Protein AF-A0A1F2PHF0-F1 (afdb_monomer)

Solvent-accessible surface area (backbone atoms only — not comparable to full-atom values): 10421 Å² total; per-residue (Å²): 90,78,47,66,44,88,86,80,70,35,38,43,60,42,79,86,66,88,82,35,80,44,72,45,76,42,91,94,75,43,82,40,71,47,46,38,72,36,73,48,72,50,73,48,97,84,34,35,38,40,37,43,35,30,36,61,90,51,87,33,32,38,32,38,42,31,57,62,71,60,88,40,71,42,69,59,58,62,62,70,59,29,39,48,20,57,56,50,64,58,66,74,97,61,45,66,82,84,71,76,33,21,32,39,39,58,50,65,79,37,60,48,40,28,34,49,36,63,61,93,41,51,48,75,78,40,39,30,50,83,93,46,42,72,88,64,74,76,91,72,46,70,44,52,93,61,69,78,59,64,51,70,59,99,64,72,49,62,64,87,37,74,37,70,65,48,36,54,52,51,52,51,54,64,77,74,108

Radius of gyration: 17.46 Å; Cα contacts (8 Å, |Δi|>4): 322; chains: 1; bounding box: 47×42×41 Å

Foldseek 3Di:
DWDADPPQRAIADEDPADFAPAWDQDVPPGTDGGQWPDFDFDADPQQWTFTFTHGPPDRFTWTKIARQPDADWDFDDQRHVPDQAHFYADDDPRHPVPPWTFGWGWDCVLRGTWGWGDQVRMDTPWGDGRVDGPVDGDPTDTHSPRGPDIDGDPDGGDDPGNGPVSSVVVVVVVVVD

Sequence (177 aa):
MIARNKTTNLISWVICDYESNTFHYDPGQGFLPSTLQKSVFTTTYNGKLICDIEGQDSPTRMDLIIDINQYNCVFLNQRLWIEGNLSIDYAGELDNNGNDPFGLIFDPMEMKCAQHIEVDQIEIRQLDFGFINSQMKPFEACCFPFAQHYMTTIFPQGHLMKDENDLYAKISEIVNQ

Structure (mmCIF, N/CA/C/O backbone):
data_AF-A0A1F2PHF0-F1
#
_entry.id   AF-A0A1F2PHF0-F1
#
loop_
_atom_site.group_PDB
_atom_site.id
_atom_site.type_symbol
_atom_site.label_atom_id
_atom_site.label_alt_id
_atom_site.label_comp_id
_atom_site.label_asym_id
_atom_site.label_entity_id
_atom_site.label_seq_id
_atom_site.pdbx_PDB_ins_code
_atom_site.Cartn_x
_atom_site.Cartn_y
_atom_site.Cartn_z
_atom_site.occupancy
_atom_site.B_iso_or_equiv
_atom_site.auth_seq_id
_atom_site.auth_comp_id
_atom_site.auth_asym_id
_atom_site.auth_atom_id
_atom_site.pdbx_PDB_model_num
ATOM 1 N N . MET A 1 1 ? -4.873 6.526 -7.873 1.00 59.88 1 MET A N 1
ATOM 2 C CA . MET A 1 1 ? -5.518 6.336 -9.202 1.00 59.88 1 MET A CA 1
ATOM 3 C C . MET A 1 1 ? -4.528 5.694 -10.174 1.00 59.88 1 MET A C 1
ATOM 5 O O . MET A 1 1 ? -3.363 5.599 -9.821 1.00 59.88 1 MET A O 1
ATOM 9 N N . ILE A 1 2 ? -4.957 5.252 -11.364 1.00 65.56 2 ILE A N 1
ATOM 10 C CA . ILE A 1 2 ? -4.044 4.839 -12.448 1.00 65.56 2 ILE A CA 1
ATOM 11 C C . ILE A 1 2 ? -4.194 5.779 -13.647 1.00 65.56 2 ILE A C 1
ATOM 13 O O . ILE A 1 2 ? -5.313 6.142 -14.012 1.00 65.56 2 ILE A O 1
ATOM 17 N N . ALA A 1 3 ? -3.081 6.177 -14.254 1.00 65.56 3 ALA A N 1
ATOM 18 C CA . ALA A 1 3 ? -3.036 7.019 -15.445 1.00 65.56 3 ALA A CA 1
ATOM 19 C C . ALA A 1 3 ? -2.201 6.350 -16.538 1.00 65.56 3 ALA A C 1
ATOM 21 O O . ALA A 1 3 ? -1.460 5.407 -16.278 1.00 65.56 3 ALA A O 1
ATOM 22 N N . ARG A 1 4 ? -2.347 6.818 -17.781 1.00 70.81 4 ARG A N 1
ATOM 23 C CA . ARG A 1 4 ? -1.562 6.332 -18.918 1.00 70.81 4 ARG A CA 1
ATOM 24 C C . ARG A 1 4 ? -0.728 7.464 -19.493 1.00 70.81 4 ARG A C 1
ATOM 26 O O . ARG A 1 4 ? -1.291 8.468 -19.933 1.00 70.81 4 ARG A O 1
ATOM 33 N N . ASN A 1 5 ? 0.587 7.278 -19.546 1.00 70.25 5 ASN A N 1
ATOM 34 C CA . ASN A 1 5 ? 1.485 8.223 -20.195 1.00 70.25 5 ASN A CA 1
ATOM 35 C C . ASN A 1 5 ? 1.184 8.265 -21.705 1.00 70.25 5 ASN A C 1
ATOM 37 O O . ASN A 1 5 ? 1.186 7.235 -22.383 1.00 70.25 5 ASN A O 1
ATOM 41 N N . LYS A 1 6 ? 0.910 9.457 -22.247 1.00 72.94 6 LYS A N 1
ATOM 42 C CA . LYS A 1 6 ? 0.511 9.632 -23.657 1.00 72.94 6 LYS A CA 1
ATOM 43 C C . LYS A 1 6 ? 1.644 9.355 -24.649 1.00 72.94 6 LYS A C 1
ATOM 45 O O . LYS A 1 6 ? 1.362 9.000 -25.789 1.00 72.94 6 LYS A O 1
ATOM 50 N N . THR A 1 7 ? 2.895 9.516 -24.227 1.00 69.12 7 THR A N 1
ATOM 51 C CA . THR A 1 7 ? 4.084 9.360 -25.074 1.00 69.12 7 THR A CA 1
ATOM 52 C C . THR A 1 7 ? 4.593 7.923 -25.056 1.00 69.12 7 THR A C 1
ATOM 54 O O . THR A 1 7 ? 4.898 7.365 -26.107 1.00 69.12 7 THR A O 1
ATOM 57 N N . THR A 1 8 ? 4.674 7.305 -23.875 1.00 66.69 8 THR A N 1
ATOM 58 C CA . THR A 1 8 ? 5.232 5.950 -23.707 1.00 66.69 8 THR A CA 1
ATOM 59 C C . THR A 1 8 ? 4.168 4.851 -23.699 1.00 66.69 8 THR A C 1
ATOM 61 O O . THR A 1 8 ? 4.508 3.679 -23.842 1.00 66.69 8 THR A O 1
ATOM 64 N N . ASN A 1 9 ? 2.882 5.208 -23.578 1.00 70.19 9 ASN A N 1
ATOM 65 C CA . ASN A 1 9 ? 1.746 4.286 -23.453 1.00 70.19 9 ASN A CA 1
ATOM 66 C C . ASN A 1 9 ? 1.790 3.390 -22.193 1.00 70.19 9 ASN A C 1
ATOM 68 O O . ASN A 1 9 ? 1.052 2.403 -22.106 1.00 70.19 9 ASN A O 1
ATOM 72 N N . LEU A 1 10 ? 2.630 3.734 -21.218 1.00 66.06 10 LEU A N 1
ATOM 73 C CA . LEU A 1 10 ? 2.772 3.013 -19.953 1.00 66.06 10 LEU A CA 1
ATOM 74 C C . LEU A 1 10 ? 1.658 3.388 -18.971 1.00 66.06 10 LEU A C 1
ATOM 76 O O . LEU A 1 10 ? 1.016 4.428 -19.136 1.00 66.06 10 LEU A O 1
ATOM 80 N N . ILE A 1 11 ? 1.386 2.510 -18.001 1.00 65.50 11 ILE A N 1
ATOM 81 C CA . ILE A 1 11 ? 0.388 2.724 -16.945 1.00 65.50 11 ILE A CA 1
ATOM 82 C C . ILE A 1 11 ? 1.129 3.053 -15.648 1.00 65.50 11 ILE A C 1
ATOM 84 O O . ILE A 1 11 ? 1.982 2.279 -15.232 1.00 65.50 11 ILE A O 1
ATOM 88 N N . SER A 1 12 ? 0.749 4.147 -14.995 1.00 64.06 12 SER A N 1
ATOM 89 C CA . SER A 1 12 ? 1.392 4.649 -13.776 1.00 64.06 12 SER A CA 1
ATOM 90 C C . SER A 1 12 ? 0.377 4.800 -12.649 1.00 64.06 12 SER A C 1
ATOM 92 O O . SER A 1 12 ? -0.797 5.106 -12.890 1.00 64.06 12 SER A O 1
ATOM 94 N N . TRP A 1 13 ? 0.834 4.635 -11.410 1.00 66.94 13 TRP A N 1
ATOM 95 C CA . TRP A 1 13 ? 0.067 5.014 -10.227 1.00 66.94 13 TRP A CA 1
ATOM 96 C C . TRP A 1 13 ? 0.112 6.527 -10.032 1.00 66.94 13 TRP A C 1
ATOM 98 O O . TRP A 1 13 ? 1.155 7.150 -10.178 1.00 66.94 13 TRP A O 1
ATOM 108 N N . VAL A 1 14 ? -1.028 7.103 -9.672 1.00 65.56 14 VAL A N 1
ATOM 109 C CA . VAL A 1 14 ? -1.164 8.502 -9.266 1.00 65.56 14 VAL A CA 1
ATOM 110 C C . VAL A 1 14 ? -1.481 8.513 -7.780 1.00 65.56 14 VAL A C 1
ATOM 112 O O . VAL A 1 14 ? -2.526 7.983 -7.371 1.00 65.56 14 VAL A O 1
ATOM 115 N N . ILE A 1 15 ? -0.583 9.102 -6.995 1.00 71.19 15 ILE A N 1
ATOM 116 C CA . ILE A 1 15 ? -0.804 9.385 -5.578 1.00 71.19 15 ILE A CA 1
ATOM 117 C C . ILE A 1 15 ? -1.711 10.608 -5.511 1.00 71.19 15 ILE A C 1
ATOM 119 O O . ILE A 1 15 ? -1.376 11.665 -6.031 1.00 71.19 15 ILE A O 1
ATOM 123 N N . CYS A 1 16 ? -2.898 10.435 -4.941 1.00 70.38 16 CYS A N 1
ATOM 124 C CA . CYS A 1 16 ? -3.872 11.520 -4.821 1.00 70.38 16 CYS A CA 1
ATOM 125 C C . CYS A 1 16 ? -3.816 12.198 -3.452 1.00 70.38 16 CYS A C 1
ATOM 127 O O . CYS A 1 16 ? -4.319 13.304 -3.313 1.00 70.38 16 CYS A O 1
ATOM 129 N N . ASP A 1 17 ? -3.266 11.500 -2.462 1.00 76.38 17 ASP A N 1
ATOM 130 C CA . ASP A 1 17 ? -3.133 11.958 -1.089 1.00 76.38 17 ASP A CA 1
ATOM 131 C C . ASP A 1 17 ? -2.052 11.119 -0.394 1.00 76.38 17 ASP A C 1
ATOM 133 O O . ASP A 1 17 ? -1.813 9.972 -0.799 1.00 76.38 17 ASP A O 1
ATOM 137 N N . TYR A 1 18 ? -1.402 11.675 0.623 1.00 82.44 18 TYR A N 1
ATOM 138 C CA . TYR A 1 18 ? -0.406 10.971 1.423 1.00 82.44 18 TYR A CA 1
ATOM 139 C C . TYR A 1 18 ? -0.400 11.478 2.866 1.00 82.44 18 TYR A C 1
ATOM 141 O O . TYR A 1 18 ? -0.681 12.636 3.145 1.00 82.44 18 TYR A O 1
ATOM 149 N N . GLU A 1 19 ? -0.019 10.597 3.784 1.00 85.69 19 GLU A N 1
ATOM 150 C CA . GLU A 1 19 ? 0.244 10.939 5.178 1.00 85.69 19 GLU A CA 1
ATOM 151 C C . GLU A 1 19 ? 1.628 10.406 5.555 1.00 85.69 19 GLU A C 1
ATOM 153 O O . GLU A 1 19 ? 2.048 9.351 5.072 1.00 85.69 19 GLU A O 1
ATOM 158 N N . SER A 1 20 ? 2.334 11.110 6.435 1.00 86.12 20 SER A N 1
ATOM 159 C CA . SER A 1 20 ? 3.662 10.736 6.909 1.00 86.12 20 SER A CA 1
ATOM 160 C C . SER A 1 20 ? 3.696 10.660 8.431 1.00 86.12 20 SER A C 1
ATOM 162 O O . SER A 1 20 ? 3.259 11.577 9.121 1.00 86.12 20 SER A O 1
ATOM 164 N N . ASN A 1 21 ? 4.282 9.586 8.966 1.00 86.50 21 ASN A N 1
ATOM 165 C CA . ASN A 1 21 ? 4.576 9.437 10.397 1.00 86.50 21 ASN A CA 1
ATOM 166 C C . ASN A 1 21 ? 5.960 9.981 10.796 1.00 86.50 21 ASN A C 1
ATOM 168 O O . ASN A 1 21 ? 6.369 9.864 11.952 1.00 86.50 21 ASN A O 1
ATOM 172 N N . THR A 1 22 ? 6.706 10.515 9.832 1.00 82.88 22 THR A N 1
ATOM 173 C CA . THR A 1 22 ? 8.066 11.023 9.997 1.00 82.88 22 THR A CA 1
ATOM 174 C C . THR A 1 22 ? 8.202 12.389 9.332 1.00 82.88 22 THR A C 1
ATOM 176 O O . THR A 1 22 ? 7.309 12.856 8.616 1.00 82.88 22 THR A O 1
ATOM 179 N N . PHE A 1 23 ? 9.341 13.038 9.554 1.00 81.25 23 PHE A N 1
ATOM 180 C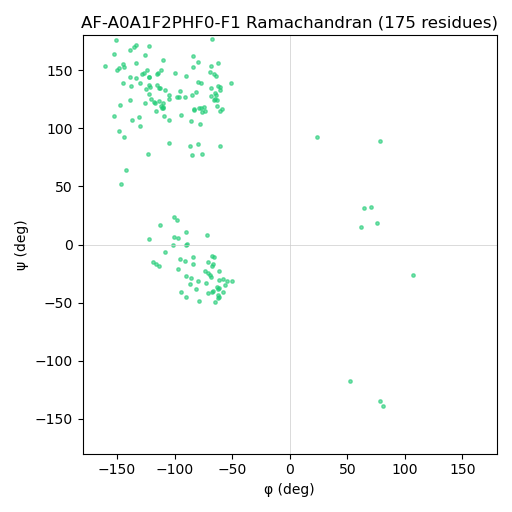 CA . PHE A 1 23 ? 9.701 14.193 8.752 1.00 81.25 23 PHE A CA 1
ATOM 181 C C . PHE A 1 23 ? 9.814 13.802 7.283 1.00 81.25 23 PHE A C 1
ATOM 183 O O . PHE A 1 23 ? 10.419 12.784 6.945 1.00 81.25 23 PHE A O 1
ATOM 190 N N . HIS A 1 24 ? 9.250 14.631 6.422 1.00 74.25 24 HIS A N 1
ATOM 191 C CA . HIS A 1 24 ? 9.208 14.391 4.990 1.00 74.25 24 HIS A CA 1
ATOM 192 C C . HIS A 1 24 ? 9.493 15.685 4.235 1.00 74.25 24 HIS A C 1
ATOM 194 O O . HIS A 1 24 ? 9.550 16.772 4.814 1.00 74.25 24 HIS A O 1
ATOM 200 N N . TYR A 1 25 ? 9.739 15.549 2.939 1.00 70.25 25 TYR A N 1
ATOM 201 C CA . TYR A 1 25 ? 9.957 16.679 2.055 1.00 70.25 25 TYR A CA 1
ATOM 202 C C . TYR A 1 25 ? 8.763 16.816 1.118 1.00 70.25 25 TYR A C 1
ATOM 204 O O . TYR A 1 25 ? 8.471 15.886 0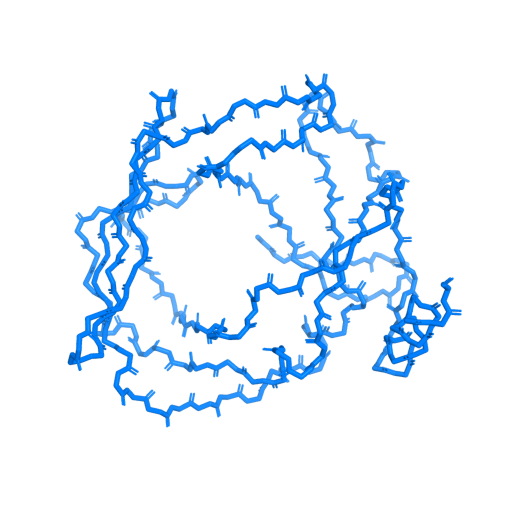.368 1.00 70.25 25 TYR A O 1
ATOM 212 N N . ASP A 1 26 ? 8.116 17.976 1.158 1.00 68.25 26 ASP A N 1
ATOM 213 C CA . ASP A 1 26 ? 7.019 18.342 0.269 1.00 68.25 26 ASP A CA 1
ATOM 214 C C . ASP A 1 26 ? 7.498 19.435 -0.704 1.00 68.25 26 ASP A C 1
ATOM 216 O O . ASP A 1 26 ? 7.937 20.514 -0.280 1.00 68.25 26 ASP A O 1
ATOM 220 N N . PRO A 1 27 ? 7.497 19.176 -2.018 1.00 59.53 27 PRO A N 1
ATOM 221 C CA . PRO A 1 27 ? 7.850 20.165 -3.026 1.00 59.53 27 PRO A CA 1
ATOM 222 C C . PRO A 1 27 ? 6.950 21.396 -2.963 1.00 59.53 27 PRO A C 1
ATOM 224 O O . PRO A 1 27 ? 5.756 21.334 -3.206 1.00 59.53 27 PRO A O 1
ATOM 227 N N . GLY A 1 28 ? 7.555 22.544 -2.665 1.00 63.28 28 GLY A N 1
ATOM 228 C CA . GLY A 1 28 ? 6.851 23.816 -2.474 1.00 63.28 28 GLY A CA 1
ATOM 229 C C . GLY A 1 28 ? 6.795 24.261 -1.014 1.00 63.28 28 GLY A C 1
ATOM 230 O O . GLY A 1 28 ? 6.804 25.464 -0.758 1.00 63.28 28 GLY A O 1
ATOM 231 N N . GLN A 1 29 ? 6.851 23.325 -0.064 1.00 67.44 29 GLN A N 1
ATOM 232 C CA . GLN A 1 29 ? 6.846 23.626 1.374 1.00 67.44 29 GLN A CA 1
ATOM 233 C C . GLN A 1 29 ? 8.163 23.274 2.080 1.00 67.44 29 GLN A C 1
ATOM 235 O O . GLN A 1 29 ? 8.473 23.817 3.141 1.00 67.44 29 GLN A O 1
ATOM 240 N N . GLY A 1 30 ? 8.993 22.429 1.468 1.00 72.06 30 GLY A N 1
ATOM 241 C CA . GLY A 1 30 ? 10.281 22.020 2.005 1.00 72.06 30 GLY A CA 1
ATOM 242 C C . GLY A 1 30 ? 10.151 20.908 3.044 1.00 72.06 30 GLY A C 1
ATOM 243 O O . GLY A 1 30 ? 9.418 19.945 2.850 1.00 72.06 30 GLY A O 1
ATOM 244 N N . PHE A 1 31 ? 10.926 21.001 4.124 1.00 77.31 31 PHE A N 1
ATOM 245 C CA . PHE A 1 31 ? 10.976 19.971 5.162 1.00 77.31 31 PHE A CA 1
ATOM 246 C C . PHE A 1 31 ? 9.833 20.155 6.164 1.00 77.31 31 PHE A C 1
ATOM 248 O O . PHE A 1 31 ? 9.784 21.164 6.870 1.00 77.31 31 PHE A O 1
ATOM 255 N N . LEU A 1 32 ? 8.944 19.169 6.237 1.00 82.75 32 LEU A N 1
ATOM 256 C CA . LEU A 1 32 ? 7.736 19.192 7.053 1.00 82.75 32 LEU A CA 1
ATOM 257 C C . LEU A 1 32 ? 7.787 18.130 8.163 1.00 82.75 32 LEU A C 1
ATOM 259 O O . LEU A 1 32 ? 8.392 17.068 7.975 1.00 82.75 32 LEU A O 1
ATOM 263 N N . PRO A 1 33 ? 7.177 18.397 9.336 1.00 87.88 33 PRO A N 1
ATOM 264 C CA . PRO A 1 33 ? 7.015 17.401 10.394 1.00 87.88 33 PRO A CA 1
ATOM 265 C C . PRO A 1 33 ? 6.045 16.280 9.980 1.00 87.88 33 PRO A C 1
ATOM 267 O O . PRO A 1 33 ? 5.464 16.312 8.901 1.00 87.88 33 PRO A O 1
ATOM 270 N N . SER A 1 34 ? 5.875 15.277 10.845 1.00 89.38 34 SER A N 1
ATOM 271 C CA . SER A 1 34 ? 4.824 14.258 10.699 1.00 89.38 34 SER A CA 1
ATOM 272 C C . SER A 1 34 ? 3.456 14.914 10.497 1.00 89.38 34 SER A C 1
ATOM 274 O O . SER A 1 34 ? 3.140 15.882 11.185 1.00 89.38 34 SER A O 1
ATOM 276 N N . THR A 1 35 ? 2.646 14.361 9.599 1.00 90.75 35 THR A N 1
ATOM 277 C CA . THR A 1 35 ? 1.238 14.750 9.420 1.00 90.75 35 THR A CA 1
ATOM 278 C C . THR A 1 35 ? 0.305 13.912 10.296 1.00 90.75 35 THR A C 1
ATOM 280 O O . THR A 1 35 ? -0.850 14.274 10.510 1.00 90.75 35 THR A O 1
ATOM 283 N N . LEU A 1 36 ? 0.810 12.803 10.847 1.00 93.56 36 LEU A N 1
ATOM 284 C CA . LEU A 1 36 ? 0.053 11.879 11.682 1.00 93.56 36 LEU A CA 1
ATOM 285 C C . LEU A 1 36 ? 0.234 12.168 13.174 1.00 93.56 36 LEU A C 1
ATOM 287 O O . LEU A 1 36 ? 1.361 12.248 13.670 1.00 93.56 36 LEU A O 1
ATOM 291 N N . GLN A 1 37 ? -0.883 12.212 13.903 1.00 94.69 37 GLN A N 1
ATOM 292 C CA . GLN A 1 37 ? -0.923 12.157 15.366 1.00 94.69 37 GLN A CA 1
ATOM 293 C C . GLN A 1 37 ? -0.766 10.716 15.874 1.00 94.69 37 GLN A C 1
ATOM 295 O O . GLN A 1 37 ? -0.211 10.482 16.952 1.00 94.69 37 GLN A O 1
ATOM 300 N N . LYS A 1 38 ? -1.255 9.738 15.103 1.00 94.62 38 LYS A N 1
ATOM 301 C CA . LYS A 1 38 ? -1.179 8.309 15.419 1.00 94.62 38 LYS A CA 1
ATOM 302 C C . LYS A 1 38 ? -0.831 7.509 14.170 1.00 94.62 38 LYS A C 1
ATOM 304 O O . LYS A 1 38 ? -1.379 7.766 13.105 1.00 94.62 38 LYS A O 1
ATOM 309 N N . SER A 1 39 ? 0.077 6.545 14.302 1.00 94.06 39 SER A N 1
ATOM 310 C CA . SER A 1 39 ? 0.656 5.820 13.163 1.00 94.06 39 SER A CA 1
ATOM 311 C C . SER A 1 39 ? 0.978 4.358 13.488 1.00 94.06 39 SER A C 1
ATOM 313 O O . SER A 1 39 ? 2.098 3.882 13.297 1.00 94.06 39 SER A O 1
ATOM 315 N N . VAL A 1 40 ? 0.003 3.618 14.019 1.00 94.12 40 VAL A N 1
ATOM 316 C CA . VAL A 1 40 ? 0.193 2.189 14.291 1.00 94.12 40 VAL A CA 1
ATOM 317 C C . VAL A 1 40 ? -0.059 1.402 13.012 1.00 94.12 40 VAL A C 1
ATOM 319 O O . VAL A 1 40 ? -1.175 1.356 12.509 1.00 94.12 40 VAL A O 1
ATOM 322 N N . PHE A 1 41 ? 0.980 0.741 12.514 1.00 90.00 41 PHE A N 1
ATOM 323 C CA . PHE A 1 41 ? 0.882 -0.243 11.443 1.00 90.00 41 PHE A CA 1
ATOM 324 C C . PHE A 1 41 ? 1.759 -1.433 11.819 1.00 90.00 41 PHE A C 1
ATOM 326 O O . PHE A 1 41 ? 2.983 -1.320 11.872 1.00 90.00 41 PHE A O 1
ATOM 333 N N . THR A 1 42 ? 1.145 -2.548 12.201 1.00 90.62 42 THR A N 1
A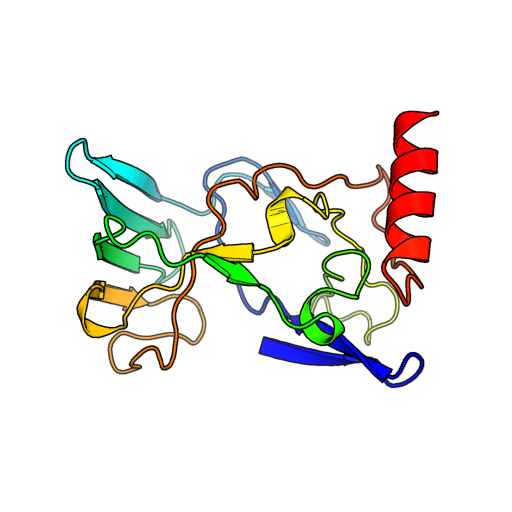TOM 334 C CA . THR A 1 42 ? 1.882 -3.671 12.791 1.00 90.62 42 THR A CA 1
ATOM 335 C C . THR A 1 42 ? 1.202 -5.004 12.539 1.00 90.62 42 THR A C 1
ATOM 337 O O . THR A 1 42 ? 0.025 -5.068 12.197 1.00 90.62 42 THR A O 1
ATOM 340 N N . THR A 1 43 ? 1.942 -6.086 12.742 1.00 90.94 43 THR A N 1
ATOM 341 C CA . THR A 1 43 ? 1.445 -7.455 12.636 1.00 90.94 43 THR A CA 1
ATOM 342 C C . THR A 1 43 ? 1.457 -8.132 13.997 1.00 90.94 43 THR A C 1
ATOM 344 O O . THR A 1 43 ? 2.438 -8.082 14.736 1.00 90.94 43 THR A O 1
ATOM 347 N N . THR A 1 44 ? 0.371 -8.814 14.316 1.00 91.75 44 THR A N 1
ATOM 348 C CA . THR A 1 44 ? 0.239 -9.655 15.508 1.00 91.75 44 THR A CA 1
ATOM 349 C C . THR A 1 44 ? 0.807 -11.055 15.270 1.00 91.75 44 THR A C 1
ATOM 351 O O . THR A 1 44 ? 0.965 -11.500 14.133 1.00 91.75 44 THR A O 1
ATOM 354 N N . TYR A 1 45 ? 1.074 -11.790 16.355 1.00 90.94 45 TYR A N 1
ATOM 355 C CA . TYR A 1 45 ? 1.658 -13.138 16.289 1.00 90.94 45 TYR A CA 1
ATOM 356 C C . TYR A 1 45 ? 0.788 -14.164 15.541 1.00 90.94 45 TYR A C 1
ATOM 358 O O . TYR A 1 45 ? 1.302 -15.181 15.087 1.00 90.94 45 TYR A O 1
ATOM 366 N 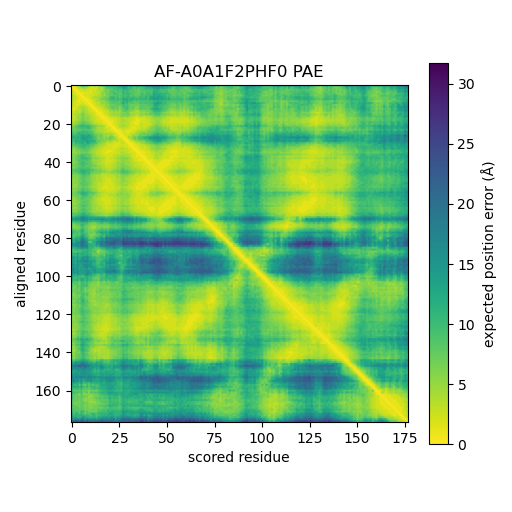N . ASN A 1 46 ? -0.523 -13.926 15.441 1.00 91.69 46 ASN A N 1
ATOM 367 C CA . ASN A 1 46 ? -1.476 -14.795 14.754 1.00 91.69 46 ASN A CA 1
ATOM 368 C C . ASN A 1 46 ? -1.831 -14.280 13.350 1.00 91.69 46 ASN A C 1
ATOM 370 O O . ASN A 1 46 ? -2.910 -14.590 12.851 1.00 91.69 46 ASN A O 1
ATOM 374 N N . GLY A 1 47 ? -0.963 -13.471 12.735 1.00 88.44 47 GLY A N 1
ATOM 375 C CA . GLY A 1 47 ? -1.118 -13.054 11.343 1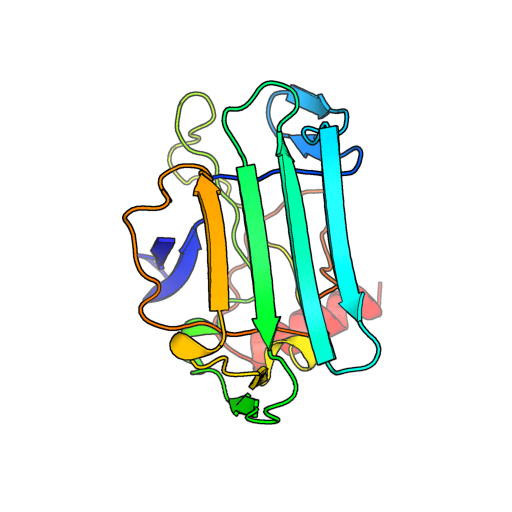.00 88.44 47 GLY A CA 1
ATOM 376 C C . GLY A 1 47 ? -2.269 -12.079 11.108 1.00 88.44 47 GLY A C 1
ATOM 377 O O . GLY A 1 47 ? -2.880 -12.105 10.043 1.00 88.44 47 GLY A O 1
ATOM 378 N N . LYS A 1 48 ? -2.588 -11.219 12.085 1.00 92.25 48 LYS A N 1
ATOM 379 C CA . LYS A 1 48 ? -3.431 -10.038 11.846 1.00 92.25 48 LYS A CA 1
ATOM 380 C C . LYS A 1 48 ? -2.569 -8.805 11.649 1.00 92.25 48 LYS A C 1
ATOM 382 O O . LYS A 1 48 ? -1.761 -8.499 12.526 1.00 92.25 48 LYS A O 1
ATOM 387 N N . LEU A 1 49 ? -2.779 -8.093 10.552 1.00 91.38 49 LEU A N 1
ATOM 388 C CA . LEU A 1 49 ? -2.271 -6.744 10.352 1.00 91.38 49 LEU A CA 1
ATOM 389 C C . LEU A 1 49 ? -3.251 -5.756 10.988 1.00 91.38 49 LEU A C 1
ATOM 391 O O . LEU A 1 49 ? -4.454 -5.834 10.754 1.00 91.38 49 LEU A O 1
ATOM 395 N N . ILE A 1 50 ? -2.728 -4.863 11.819 1.00 94.00 50 ILE A N 1
ATOM 396 C CA . ILE A 1 50 ? -3.469 -3.804 12.498 1.00 94.00 50 ILE A CA 1
ATOM 397 C C . ILE A 1 50 ? -2.982 -2.478 11.930 1.00 94.00 50 ILE A C 1
ATOM 399 O O . ILE A 1 50 ? -1.787 -2.182 11.999 1.00 94.00 50 ILE A O 1
ATOM 403 N N . CYS A 1 51 ? -3.915 -1.694 11.402 1.00 93.25 51 CYS A N 1
ATOM 404 C CA . CYS A 1 51 ? -3.707 -0.319 10.975 1.00 93.25 51 CYS A CA 1
ATOM 405 C C . CYS A 1 51 ? -4.586 0.581 11.841 1.00 93.25 51 CYS A C 1
ATOM 407 O O . CYS A 1 51 ? -5.794 0.382 11.892 1.00 93.25 51 CYS A O 1
ATOM 409 N N . ASP A 1 52 ? -3.981 1.534 12.537 1.00 95.62 52 ASP A N 1
ATOM 410 C CA . ASP A 1 52 ? -4.665 2.513 13.377 1.00 95.62 52 ASP A CA 1
ATOM 411 C C . ASP A 1 52 ? -3.910 3.843 13.263 1.00 95.62 52 ASP A C 1
ATOM 413 O O . ASP A 1 52 ? -2.892 4.089 13.924 1.00 95.62 52 ASP A O 1
ATOM 417 N N . ILE A 1 53 ? -4.383 4.650 12.315 1.00 95.50 53 ILE A N 1
ATOM 418 C CA . ILE A 1 53 ? -3.757 5.878 11.832 1.00 95.50 53 ILE A CA 1
ATOM 419 C C . ILE A 1 53 ? -4.730 7.045 12.011 1.00 95.50 53 ILE A C 1
ATOM 421 O O . ILE A 1 53 ? -5.920 6.923 11.719 1.00 95.50 53 ILE A O 1
ATOM 425 N N . GLU A 1 54 ? -4.217 8.180 12.480 1.00 96.38 54 GLU A N 1
ATOM 426 C CA . GLU A 1 54 ? -4.971 9.415 12.713 1.00 96.38 54 GLU A CA 1
ATOM 427 C C . GLU A 1 54 ? -4.151 10.616 12.254 1.00 96.38 54 GLU A C 1
ATOM 429 O O . GLU A 1 54 ? -3.011 10.790 12.703 1.00 96.38 54 GLU A O 1
ATOM 434 N N . GLY A 1 55 ? -4.734 11.423 11.369 1.00 94.56 55 GLY A N 1
ATOM 435 C CA . GLY A 1 55 ? -4.177 12.701 10.947 1.00 94.56 55 GLY A CA 1
ATOM 436 C C . GLY A 1 55 ? -4.152 13.704 12.097 1.00 94.56 55 GLY A C 1
ATOM 437 O O . GLY A 1 55 ? -5.009 13.679 12.976 1.00 94.56 55 GLY A O 1
ATOM 438 N N . GLN A 1 56 ? -3.146 14.572 12.112 1.00 93.12 56 GLN A N 1
ATOM 439 C CA . GLN A 1 56 ? -3.024 15.624 13.119 1.00 93.12 56 GLN A CA 1
ATOM 440 C C . GLN A 1 56 ? -3.948 16.808 12.807 1.00 93.12 56 GLN A C 1
ATOM 442 O O . GLN A 1 56 ? -4.688 17.260 13.677 1.00 93.12 56 GLN A O 1
ATOM 447 N N . ASP A 1 57 ? -3.911 17.281 11.560 1.00 90.38 57 ASP A N 1
ATOM 448 C CA . ASP A 1 57 ? -4.672 18.445 11.086 1.00 90.38 57 ASP A CA 1
ATOM 449 C C . ASP A 1 57 ? -5.603 18.098 9.902 1.00 90.38 57 ASP A C 1
ATOM 451 O O . ASP A 1 57 ? -6.254 18.975 9.329 1.00 90.38 57 ASP A O 1
ATOM 455 N N . SER A 1 58 ? -5.684 16.816 9.529 1.00 89.44 58 SER A N 1
ATOM 456 C CA . SER A 1 58 ? -6.527 16.287 8.451 1.00 89.44 58 SER A CA 1
ATOM 457 C C . SER A 1 58 ? -7.677 15.439 9.022 1.00 89.44 58 SER A C 1
ATOM 459 O O . SER A 1 58 ? -7.582 14.932 10.141 1.00 89.44 58 SER A O 1
ATOM 461 N N . PRO A 1 59 ? -8.780 15.231 8.275 1.00 91.44 59 PRO A N 1
ATOM 462 C CA . PRO A 1 59 ? -9.841 14.306 8.681 1.00 91.44 59 PRO A CA 1
ATOM 463 C C . PRO A 1 59 ? -9.429 12.827 8.559 1.00 91.44 59 PRO A C 1
ATOM 465 O O . PRO A 1 59 ? -10.282 11.951 8.696 1.00 91.44 59 PRO A O 1
ATOM 468 N N . THR A 1 60 ? -8.156 12.535 8.268 1.00 93.94 60 THR A N 1
ATOM 469 C CA . THR A 1 60 ? -7.683 11.179 8.019 1.00 93.94 60 THR A CA 1
ATOM 470 C C . THR A 1 60 ? -7.847 10.292 9.246 1.00 93.94 60 THR A C 1
ATOM 472 O O . THR A 1 60 ? -7.296 10.555 10.319 1.00 93.94 60 THR A O 1
ATOM 475 N N . ARG A 1 61 ? -8.545 9.172 9.061 1.00 95.44 61 ARG A N 1
ATOM 476 C CA . ARG A 1 61 ? -8.698 8.128 10.065 1.00 95.44 61 ARG A CA 1
ATOM 477 C C . ARG A 1 61 ? -8.798 6.760 9.405 1.00 95.44 61 ARG A C 1
ATOM 479 O O . ARG A 1 61 ? -9.735 6.483 8.664 1.00 95.44 61 ARG A O 1
ATOM 486 N N . MET A 1 62 ? -7.867 5.870 9.729 1.00 94.19 62 MET A N 1
ATOM 487 C CA . MET A 1 62 ? -7.923 4.470 9.305 1.00 94.19 62 MET A CA 1
ATOM 488 C C . MET A 1 62 ? -7.811 3.562 10.521 1.00 94.19 62 MET A C 1
ATOM 490 O O . MET A 1 62 ? -6.831 3.638 11.250 1.00 94.19 62 MET A O 1
ATOM 494 N N . ASP A 1 63 ? -8.815 2.713 10.724 1.00 95.31 63 ASP A N 1
ATOM 495 C CA . ASP A 1 63 ? -8.836 1.637 11.717 1.00 95.31 63 ASP A CA 1
ATOM 496 C C . ASP A 1 63 ? -9.256 0.353 10.998 1.00 95.31 63 ASP A C 1
ATOM 498 O O . ASP A 1 63 ? -10.432 0.168 10.655 1.00 95.31 63 ASP A O 1
ATOM 502 N N . LEU A 1 64 ? -8.261 -0.485 10.704 1.00 93.38 64 LEU A N 1
ATOM 503 C CA . LEU A 1 64 ? -8.396 -1.705 9.920 1.00 93.38 64 LEU A CA 1
ATOM 504 C C . LEU A 1 64 ? -7.752 -2.882 10.652 1.00 93.38 64 LEU A C 1
ATOM 506 O O . LEU A 1 64 ? -6.628 -2.783 11.156 1.00 93.38 64 LEU A O 1
ATOM 510 N N . ILE A 1 65 ? -8.418 -4.033 10.606 1.00 94.44 65 ILE A N 1
ATOM 511 C CA . ILE A 1 65 ? -7.818 -5.322 10.954 1.00 94.44 65 ILE A CA 1
ATOM 512 C C . ILE A 1 65 ? -7.900 -6.232 9.738 1.00 94.44 65 ILE A C 1
ATOM 514 O O . ILE A 1 65 ? -8.978 -6.460 9.199 1.00 94.44 65 ILE A O 1
ATOM 518 N N . ILE A 1 66 ? -6.760 -6.775 9.317 1.00 92.44 66 ILE A N 1
ATOM 519 C CA . ILE A 1 66 ? -6.664 -7.622 8.127 1.00 92.44 66 ILE A CA 1
ATOM 520 C C . ILE A 1 66 ? -6.091 -8.984 8.511 1.00 92.44 66 ILE A C 1
ATOM 522 O O . ILE A 1 66 ? -5.049 -9.053 9.162 1.00 92.44 66 ILE A O 1
ATOM 526 N N . ASP A 1 67 ? -6.747 -10.075 8.110 1.00 91.44 67 ASP A N 1
ATOM 527 C CA . ASP A 1 67 ? -6.144 -11.411 8.177 1.00 91.44 67 ASP A CA 1
ATOM 528 C C . ASP A 1 67 ? -5.173 -11.628 7.012 1.00 91.44 67 ASP A C 1
ATOM 530 O O . ASP A 1 67 ? -5.576 -11.636 5.850 1.00 91.44 67 ASP A O 1
ATOM 534 N N . ILE A 1 68 ? -3.895 -11.826 7.331 1.00 87.50 68 ILE A N 1
ATOM 535 C CA . ILE A 1 68 ? -2.826 -12.071 6.357 1.00 87.50 68 ILE A CA 1
ATOM 536 C C . ILE A 1 68 ? -2.254 -13.492 6.467 1.00 87.50 68 ILE A C 1
ATOM 538 O O . ILE A 1 68 ? -1.174 -13.767 5.950 1.00 87.50 68 ILE A O 1
ATOM 542 N N . ASN A 1 69 ? -2.955 -14.427 7.119 1.00 85.69 69 ASN A N 1
ATOM 543 C CA . ASN A 1 69 ? -2.510 -15.826 7.194 1.00 85.69 69 ASN A CA 1
ATOM 544 C C . ASN A 1 69 ? -2.640 -16.570 5.857 1.00 85.69 69 ASN A C 1
ATOM 546 O O . ASN A 1 69 ? -2.074 -17.650 5.685 1.00 85.69 69 ASN A O 1
ATOM 550 N N . GLN A 1 70 ? -3.388 -16.018 4.901 1.00 79.31 70 GLN A N 1
ATOM 551 C CA . GLN A 1 70 ? -3.544 -16.620 3.583 1.00 79.31 70 GLN A CA 1
ATOM 552 C C . GLN A 1 70 ? -2.313 -16.350 2.721 1.00 79.31 70 GLN A C 1
ATOM 554 O O . GLN A 1 70 ? -2.144 -15.259 2.184 1.00 79.31 70 GLN A O 1
ATOM 559 N N . TYR A 1 71 ? -1.456 -17.351 2.543 1.00 71.19 71 TYR A N 1
ATOM 560 C CA . TYR A 1 71 ? -0.328 -17.229 1.626 1.00 71.19 71 TYR A CA 1
ATOM 561 C C . TYR A 1 71 ? -0.782 -17.439 0.175 1.00 71.19 71 TYR A C 1
ATOM 563 O O . TYR A 1 71 ? -0.735 -18.549 -0.352 1.00 71.19 71 TYR A O 1
ATOM 571 N N . ASN A 1 72 ? -1.240 -16.362 -0.463 1.00 80.44 72 ASN A N 1
ATOM 572 C CA . ASN A 1 72 ? -1.631 -16.347 -1.870 1.00 80.44 72 ASN A CA 1
ATOM 573 C C . ASN A 1 72 ? -0.833 -15.273 -2.623 1.00 80.44 72 ASN A C 1
ATOM 575 O O . ASN A 1 72 ? -1.332 -14.170 -2.845 1.00 80.44 72 ASN A O 1
ATOM 579 N N . CYS A 1 73 ? 0.433 -15.563 -2.959 1.00 84.88 73 CYS A N 1
ATOM 580 C CA . CYS A 1 73 ? 1.223 -14.626 -3.761 1.00 84.88 73 CYS A CA 1
ATOM 581 C C . CYS A 1 73 ? 0.763 -14.667 -5.219 1.00 84.88 73 CYS A C 1
ATOM 583 O O . CYS A 1 73 ? 0.882 -15.693 -5.891 1.00 84.88 73 CYS A O 1
ATOM 585 N N . VAL A 1 74 ? 0.283 -13.532 -5.710 1.00 86.19 74 VAL A N 1
ATOM 586 C CA . VAL A 1 74 ? -0.144 -13.337 -7.091 1.00 86.19 74 VAL A CA 1
ATOM 587 C C . VAL A 1 74 ? 0.924 -12.525 -7.811 1.00 86.19 74 VAL A C 1
ATOM 589 O O . VAL A 1 74 ? 1.314 -11.446 -7.363 1.00 86.19 74 VAL A O 1
ATOM 592 N N . PHE A 1 75 ? 1.423 -13.055 -8.927 1.00 83.00 75 PHE A N 1
ATOM 593 C CA . PHE A 1 75 ? 2.360 -12.329 -9.781 1.00 83.00 75 PHE A CA 1
ATOM 594 C C . PHE A 1 75 ? 1.673 -11.111 -10.393 1.00 83.00 75 PHE A C 1
ATOM 596 O O . PHE A 1 75 ? 0.591 -11.229 -10.973 1.00 83.00 75 PHE A O 1
ATOM 603 N N . LEU A 1 76 ? 2.312 -9.947 -10.286 1.00 74.62 76 LEU A N 1
ATOM 604 C CA . LEU A 1 76 ? 1.765 -8.729 -10.866 1.00 74.62 76 LEU A CA 1
ATOM 605 C C . LEU A 1 76 ? 1.797 -8.778 -12.396 1.00 74.62 76 LEU A C 1
ATOM 607 O O . LEU A 1 76 ? 2.707 -9.337 -13.014 1.00 74.62 76 LEU A O 1
ATOM 611 N N . ASN A 1 77 ? 0.814 -8.133 -13.029 1.00 69.75 77 ASN A N 1
ATOM 612 C CA . ASN A 1 77 ? 0.851 -7.928 -14.471 1.00 69.75 77 ASN A CA 1
ATOM 613 C C . ASN A 1 77 ? 2.016 -6.994 -14.824 1.00 69.75 77 ASN A C 1
ATOM 615 O O . ASN A 1 77 ? 2.061 -5.852 -14.366 1.00 69.75 77 ASN A O 1
ATOM 619 N N . GLN A 1 78 ? 2.900 -7.457 -15.709 1.00 62.34 78 GLN A N 1
ATOM 620 C CA . GLN A 1 78 ? 4.053 -6.695 -16.188 1.00 62.34 78 GLN A CA 1
ATOM 621 C C . GLN A 1 78 ? 3.694 -5.283 -16.672 1.00 62.34 78 GLN A C 1
ATOM 623 O O . GLN A 1 78 ? 4.487 -4.384 -16.486 1.00 62.34 78 GLN A O 1
ATOM 628 N N . ARG A 1 79 ? 2.502 -5.017 -17.222 1.00 59.19 79 ARG A N 1
ATOM 629 C CA . ARG A 1 79 ? 2.122 -3.657 -17.664 1.00 59.19 79 ARG A CA 1
ATOM 630 C C . ARG A 1 79 ? 1.810 -2.670 -16.540 1.00 59.19 79 ARG A C 1
ATOM 632 O O . ARG A 1 79 ? 1.816 -1.474 -16.795 1.00 59.19 79 ARG A O 1
ATOM 639 N N . LEU A 1 80 ? 1.448 -3.168 -15.361 1.00 56.94 80 LEU A N 1
ATOM 640 C CA . LEU A 1 80 ? 1.193 -2.356 -14.167 1.00 56.94 80 LEU A CA 1
ATOM 641 C C . LEU A 1 80 ? 2.481 -2.175 -13.348 1.00 56.94 80 LEU A C 1
ATOM 643 O O . LEU A 1 80 ? 2.628 -1.197 -12.626 1.00 56.94 80 LEU A O 1
ATOM 647 N N . TRP A 1 81 ? 3.390 -3.148 -13.464 1.00 57.84 81 TRP A N 1
ATOM 648 C CA . TRP A 1 81 ? 4.685 -3.180 -12.789 1.00 57.84 81 TRP A CA 1
ATOM 649 C C . TRP A 1 81 ? 5.782 -2.448 -13.572 1.00 57.84 81 TRP A C 1
ATOM 651 O O . TRP A 1 81 ? 6.634 -1.806 -12.975 1.00 57.84 81 TRP A O 1
ATOM 661 N N . ILE A 1 82 ? 5.736 -2.495 -14.903 1.00 53.72 82 ILE A N 1
ATOM 662 C CA . ILE A 1 82 ? 6.640 -1.776 -15.795 1.00 53.72 82 ILE A CA 1
ATOM 663 C C . ILE A 1 82 ? 6.101 -0.353 -16.003 1.00 53.72 82 ILE A C 1
ATOM 665 O O . ILE A 1 82 ? 5.526 0.007 -17.028 1.00 53.72 82 ILE A O 1
ATOM 669 N N . GLU A 1 83 ? 6.315 0.473 -14.997 1.00 49.91 83 GLU A N 1
ATOM 670 C CA . GLU A 1 83 ? 7.225 1.586 -15.204 1.00 49.91 83 GLU A CA 1
ATOM 671 C C . GLU A 1 83 ? 8.432 1.278 -14.342 1.00 49.91 83 GLU A C 1
ATOM 673 O O . GLU A 1 83 ? 8.310 0.680 -13.274 1.00 49.91 83 GLU A O 1
ATOM 678 N N . GLY A 1 84 ? 9.599 1.742 -14.747 1.00 51.53 84 GLY A N 1
ATOM 679 C CA . GLY A 1 84 ? 10.561 2.104 -13.735 1.00 51.53 84 GLY A CA 1
ATOM 680 C C . GLY A 1 84 ? 9.970 3.211 -12.860 1.00 51.53 84 GLY A C 1
ATOM 681 O O . GLY A 1 84 ? 10.278 4.379 -13.031 1.00 51.53 84 GLY A O 1
ATOM 682 N N . ASN A 1 85 ? 9.195 2.779 -11.871 1.00 54.03 85 ASN A N 1
ATOM 683 C CA . ASN A 1 85 ? 9.263 3.243 -10.519 1.00 54.03 85 ASN A CA 1
ATOM 684 C C . ASN A 1 85 ? 8.624 4.595 -10.191 1.00 54.03 85 ASN A C 1
ATOM 686 O O . ASN A 1 85 ? 9.248 5.648 -10.271 1.00 54.03 85 ASN A O 1
ATOM 690 N N . LEU A 1 86 ? 7.331 4.483 -9.848 1.00 59.88 86 LEU A N 1
ATOM 691 C CA . LEU A 1 86 ? 6.409 5.493 -9.325 1.00 59.88 86 LEU A CA 1
ATOM 692 C C . LEU A 1 86 ? 6.803 6.929 -9.676 1.00 59.88 86 LEU A C 1
ATOM 694 O O . LEU A 1 86 ? 7.536 7.573 -8.932 1.00 59.88 86 LEU A O 1
ATOM 698 N N . SER A 1 87 ? 6.271 7.427 -10.792 1.00 58.38 87 SER A N 1
ATOM 699 C CA . SER A 1 87 ? 6.357 8.847 -11.122 1.00 58.38 87 SER A CA 1
ATOM 700 C C . SER A 1 87 ? 5.362 9.625 -10.262 1.00 58.38 87 SER A C 1
ATOM 702 O O . SER A 1 87 ? 4.150 9.445 -10.383 1.00 58.38 87 SER A O 1
ATOM 704 N N . ILE A 1 88 ? 5.879 10.467 -9.381 1.00 61.22 88 ILE A N 1
ATOM 705 C CA . ILE A 1 88 ? 5.121 11.379 -8.537 1.00 61.22 88 ILE A CA 1
ATOM 706 C C . ILE A 1 88 ? 5.100 12.736 -9.228 1.00 61.22 88 ILE A C 1
ATOM 708 O O . ILE A 1 88 ? 6.143 13.280 -9.584 1.00 61.22 88 ILE A O 1
ATOM 712 N N . ASP A 1 89 ? 3.901 13.274 -9.399 1.00 60.28 89 ASP A N 1
ATOM 713 C CA . ASP A 1 89 ? 3.677 14.630 -9.880 1.00 60.28 89 ASP A CA 1
ATOM 714 C C . ASP A 1 89 ? 2.640 15.309 -8.995 1.00 60.28 89 ASP A C 1
ATOM 716 O O . ASP A 1 89 ? 1.818 14.638 -8.360 1.00 60.28 89 ASP A O 1
ATOM 720 N N . TYR A 1 90 ? 2.676 16.633 -8.960 1.00 60.31 90 TYR A N 1
ATOM 721 C CA . TYR A 1 90 ? 1.796 17.425 -8.111 1.00 60.31 90 TYR A CA 1
ATOM 722 C C . TYR A 1 90 ? 0.616 17.970 -8.909 1.00 60.31 90 TYR A C 1
ATOM 724 O O . TYR A 1 90 ? 0.718 18.268 -10.096 1.00 60.31 90 TYR A O 1
ATOM 732 N N . ALA A 1 91 ? -0.525 18.106 -8.238 1.00 57.31 91 ALA A N 1
ATOM 733 C CA . ALA A 1 91 ? -1.726 18.737 -8.773 1.00 57.31 91 ALA A CA 1
ATOM 734 C C . ALA A 1 91 ? -2.152 19.907 -7.870 1.00 57.31 91 ALA A C 1
ATOM 736 O O . ALA A 1 91 ? -1.632 20.085 -6.768 1.00 57.31 91 ALA A O 1
ATOM 737 N N . GLY A 1 92 ? -3.126 20.705 -8.316 1.00 60.84 92 GLY A N 1
ATOM 738 C CA . GLY A 1 92 ? -3.619 21.853 -7.550 1.00 60.84 92 GLY A CA 1
ATOM 739 C C . GLY A 1 92 ? -2.680 23.056 -7.639 1.00 60.84 92 GLY A C 1
ATOM 740 O O . GLY A 1 92 ? -2.241 23.415 -8.725 1.00 60.84 92 GLY A O 1
ATOM 741 N N . GLU A 1 93 ? -2.382 23.706 -6.513 1.00 52.91 93 GLU A N 1
ATOM 742 C CA . GLU A 1 93 ? -1.527 24.908 -6.494 1.00 52.91 93 GLU A CA 1
ATOM 743 C C . GLU A 1 93 ? -0.062 24.626 -6.870 1.00 52.91 93 GLU A C 1
ATOM 745 O O . GLU A 1 93 ? 0.665 25.541 -7.253 1.00 52.91 93 GLU A O 1
ATOM 750 N N . LEU A 1 94 ? 0.351 23.360 -6.790 1.00 54.09 94 LEU A N 1
ATOM 751 C CA . LEU A 1 94 ? 1.684 22.871 -7.141 1.00 54.09 94 LEU A CA 1
ATOM 752 C C . LEU A 1 94 ? 1.724 22.211 -8.531 1.00 54.09 94 LEU A C 1
ATOM 754 O O . LEU A 1 94 ? 2.752 21.654 -8.912 1.00 54.09 94 LEU A O 1
ATOM 758 N N . ASP A 1 95 ? 0.620 22.269 -9.288 1.00 60.44 95 ASP A N 1
ATOM 759 C CA . ASP A 1 95 ? 0.546 21.738 -10.650 1.00 60.44 95 ASP A CA 1
ATOM 760 C C . ASP A 1 95 ? 1.560 22.448 -11.559 1.00 60.44 95 ASP A C 1
ATOM 762 O O . ASP A 1 95 ? 1.473 23.649 -11.832 1.00 60.44 95 ASP A O 1
ATOM 766 N N . ASN A 1 96 ? 2.538 21.691 -12.051 1.00 63.38 96 ASN A N 1
ATOM 767 C CA . ASN A 1 96 ? 3.526 22.170 -13.015 1.00 63.38 96 ASN A CA 1
ATOM 768 C C . ASN A 1 96 ? 3.071 21.945 -14.475 1.00 63.38 96 ASN A C 1
ATOM 770 O O . ASN A 1 96 ? 3.863 22.146 -15.397 1.00 63.38 96 ASN A O 1
ATOM 774 N N . ASN A 1 97 ? 1.808 21.569 -14.701 1.00 59.94 97 ASN A N 1
ATOM 775 C CA . ASN A 1 97 ? 1.219 21.074 -15.949 1.00 59.94 97 ASN A CA 1
ATOM 776 C C . ASN A 1 97 ? 1.790 19.731 -16.437 1.00 59.94 97 ASN A C 1
ATOM 778 O O . ASN A 1 97 ? 1.847 19.487 -17.646 1.00 59.94 97 ASN A O 1
ATOM 782 N N . GLY A 1 98 ? 2.213 18.856 -15.527 1.00 59.06 98 GLY A N 1
ATOM 783 C CA . GLY A 1 98 ? 2.771 17.550 -15.874 1.00 59.06 98 GLY A CA 1
ATOM 784 C C . GLY A 1 98 ? 4.207 17.584 -16.411 1.00 59.06 98 GLY A C 1
ATOM 785 O O . GLY A 1 98 ? 4.607 16.679 -17.146 1.00 59.06 98 GLY A O 1
ATOM 786 N N . ASN A 1 99 ? 4.940 18.675 -16.175 1.00 56.78 99 ASN A N 1
ATOM 787 C CA . ASN A 1 99 ? 6.210 18.962 -16.845 1.00 56.78 99 ASN A CA 1
ATOM 788 C C . ASN A 1 99 ? 7.428 18.315 -16.177 1.00 56.78 99 ASN A C 1
ATOM 790 O O . ASN A 1 99 ? 8.399 18.046 -16.883 1.00 56.78 99 ASN A O 1
ATOM 794 N N . ASP A 1 100 ? 7.403 18.086 -14.862 1.00 62.00 100 ASP A N 1
ATOM 795 C CA . ASP A 1 100 ? 8.562 17.555 -14.129 1.00 62.00 100 ASP A CA 1
ATOM 796 C C . ASP A 1 100 ? 8.153 16.565 -13.019 1.00 62.00 100 ASP A C 1
ATOM 798 O O . ASP A 1 100 ? 8.331 16.846 -11.830 1.00 62.00 100 ASP A O 1
ATOM 802 N N . PRO A 1 101 ? 7.557 15.410 -13.380 1.00 63.81 101 PRO A N 1
ATOM 803 C CA . PRO A 1 101 ? 7.332 14.330 -12.429 1.00 63.81 101 PRO A CA 1
ATOM 804 C C . PRO A 1 101 ? 8.668 13.708 -12.010 1.00 63.81 101 PRO A C 1
ATOM 806 O O . PRO A 1 101 ? 9.616 13.678 -12.795 1.00 63.81 101 PRO A O 1
ATOM 809 N N . PHE A 1 102 ? 8.734 13.114 -10.820 1.00 63.44 102 PHE A N 1
ATOM 810 C CA . PHE A 1 102 ? 9.923 12.400 -10.349 1.00 63.44 102 PHE A CA 1
ATOM 811 C C . PHE A 1 102 ? 9.665 10.941 -9.996 1.00 63.44 102 PHE A C 1
ATOM 813 O O . PHE A 1 102 ? 8.610 10.621 -9.470 1.00 63.44 102 PHE A O 1
ATOM 820 N N . GLY A 1 103 ? 10.626 10.052 -10.263 1.00 64.19 103 GLY A N 1
ATOM 821 C CA . GLY A 1 103 ? 10.483 8.613 -10.006 1.00 64.19 103 GLY A CA 1
ATOM 822 C C . GLY A 1 103 ? 10.936 8.164 -8.608 1.00 64.19 103 GLY A C 1
ATOM 823 O O . GLY A 1 103 ? 11.931 8.673 -8.091 1.00 64.19 103 GLY A O 1
ATOM 824 N N . LEU A 1 104 ? 10.267 7.165 -8.018 1.00 67.94 104 LEU A N 1
ATOM 825 C CA . LEU A 1 104 ? 10.754 6.399 -6.856 1.00 67.94 104 LEU A CA 1
ATOM 826 C C . LEU A 1 104 ? 11.070 4.955 -7.223 1.00 67.94 104 LEU A C 1
ATOM 828 O O . LEU A 1 104 ? 10.155 4.210 -7.573 1.00 67.94 104 LEU A O 1
ATOM 832 N N . ILE A 1 105 ? 12.338 4.547 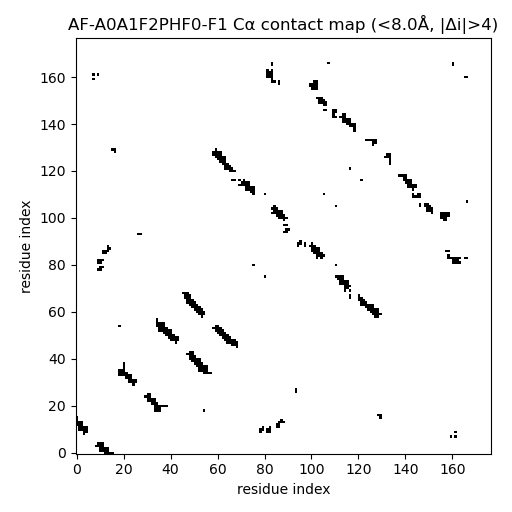-7.053 1.00 69.56 105 ILE A N 1
ATOM 833 C CA . ILE A 1 105 ? 12.862 3.252 -7.490 1.00 69.56 105 ILE A CA 1
ATOM 834 C C . ILE A 1 105 ? 12.707 2.071 -6.508 1.00 69.56 105 ILE A C 1
ATOM 836 O O . ILE A 1 105 ? 13.652 1.767 -5.796 1.00 69.56 105 ILE A O 1
ATOM 840 N N . PHE A 1 106 ? 11.569 1.366 -6.491 1.00 71.69 106 PHE A N 1
ATOM 841 C CA . PHE A 1 106 ? 11.374 0.046 -5.865 1.00 71.69 106 PHE A CA 1
ATOM 842 C C . PHE A 1 106 ? 12.210 -1.077 -6.495 1.00 71.69 106 PHE A C 1
ATOM 844 O O . PHE A 1 106 ? 12.388 -1.150 -7.718 1.00 71.69 106 PHE A O 1
ATOM 851 N N . ASP A 1 107 ? 12.654 -2.009 -5.654 1.00 73.19 107 ASP A N 1
ATOM 852 C CA . ASP A 1 107 ? 13.323 -3.228 -6.095 1.00 73.19 107 ASP A CA 1
ATOM 853 C C . ASP A 1 107 ? 12.331 -4.166 -6.830 1.00 73.19 107 ASP A C 1
ATOM 855 O O . ASP A 1 107 ? 11.264 -4.501 -6.299 1.00 73.19 107 ASP A O 1
ATOM 859 N N . PRO A 1 108 ? 12.648 -4.630 -8.054 1.00 72.62 108 PRO A N 1
ATOM 860 C CA . PRO A 1 108 ? 11.788 -5.529 -8.812 1.00 72.62 108 PRO A CA 1
ATOM 861 C C . PRO A 1 108 ? 11.471 -6.846 -8.089 1.00 72.62 108 PRO A C 1
ATOM 863 O O . PRO A 1 108 ? 10.399 -7.409 -8.300 1.00 72.62 108 PRO A O 1
ATOM 866 N N . MET A 1 109 ? 12.356 -7.354 -7.230 1.00 75.44 109 MET A N 1
ATOM 867 C CA . MET A 1 109 ? 12.090 -8.551 -6.432 1.00 75.44 109 MET A CA 1
ATOM 868 C C . MET A 1 109 ? 11.090 -8.291 -5.303 1.00 75.44 109 MET A C 1
ATOM 870 O O . MET A 1 109 ? 10.282 -9.176 -5.024 1.00 75.44 109 MET A O 1
ATOM 874 N N . GLU A 1 110 ? 11.079 -7.093 -4.710 1.00 75.50 110 GLU A N 1
ATOM 875 C CA . GLU A 1 110 ? 10.075 -6.691 -3.708 1.00 75.50 110 GLU A CA 1
ATOM 876 C C . GLU A 1 110 ? 8.674 -6.542 -4.329 1.00 75.50 110 GLU A C 1
ATOM 878 O O . GLU A 1 110 ? 7.668 -6.783 -3.663 1.00 75.50 110 GLU A O 1
ATOM 883 N N . MET A 1 111 ? 8.612 -6.219 -5.625 1.00 75.19 111 MET A N 1
ATOM 884 C CA . MET A 1 111 ? 7.372 -5.976 -6.377 1.00 75.19 111 MET A CA 1
ATOM 885 C C . MET A 1 111 ? 6.931 -7.154 -7.264 1.00 75.19 111 MET A C 1
ATOM 887 O O . MET A 1 111 ? 5.906 -7.080 -7.938 1.00 75.19 111 MET A O 1
ATOM 891 N N . LYS A 1 112 ? 7.678 -8.265 -7.285 1.00 76.50 112 LYS A N 1
ATOM 892 C CA . LYS A 1 112 ? 7.439 -9.392 -8.207 1.00 76.50 112 LYS A CA 1
ATOM 893 C C . LYS A 1 112 ? 6.076 -10.062 -8.014 1.00 76.50 112 LYS A C 1
ATOM 895 O O . LYS A 1 112 ? 5.443 -10.502 -8.979 1.00 76.50 112 LYS A O 1
ATOM 900 N N . CYS A 1 113 ? 5.641 -10.195 -6.768 1.00 79.81 113 CYS A N 1
ATOM 901 C CA . CYS A 1 113 ? 4.321 -10.703 -6.428 1.00 79.81 113 CYS A CA 1
ATOM 902 C C . CYS A 1 113 ? 3.782 -9.976 -5.198 1.00 79.81 113 CYS A C 1
ATOM 904 O O . CYS A 1 113 ? 4.547 -9.492 -4.367 1.00 79.81 113 CYS A O 1
ATOM 906 N N . ALA A 1 114 ? 2.460 -9.907 -5.102 1.00 84.62 114 ALA A N 1
ATOM 907 C CA . ALA A 1 114 ? 1.759 -9.354 -3.953 1.00 84.62 114 ALA A CA 1
ATOM 908 C C . ALA A 1 114 ? 0.960 -10.460 -3.275 1.00 84.62 114 ALA A C 1
ATOM 910 O O . ALA A 1 114 ? 0.429 -11.349 -3.943 1.00 84.62 114 ALA A O 1
ATOM 911 N N . GLN A 1 115 ? 0.830 -10.400 -1.957 1.00 86.50 115 GLN A N 1
ATOM 912 C CA . GLN A 1 115 ? -0.104 -11.257 -1.247 1.00 86.50 115 GLN A CA 1
ATOM 913 C C . GLN A 1 115 ? -1.524 -10.752 -1.507 1.00 86.50 115 GLN A C 1
ATOM 915 O O . GLN A 1 115 ? -1.856 -9.643 -1.093 1.00 86.50 115 GLN A O 1
ATOM 920 N N . HIS A 1 116 ? -2.352 -11.544 -2.188 1.00 89.06 116 HIS A N 1
ATOM 921 C CA . HIS A 1 116 ? -3.770 -11.232 -2.348 1.00 89.06 116 HIS A CA 1
ATOM 922 C C . HIS A 1 116 ? -4.488 -11.361 -1.003 1.00 89.06 116 HIS A C 1
ATOM 924 O O . HIS A 1 116 ? -4.282 -12.332 -0.271 1.00 89.06 116 HIS A O 1
ATOM 930 N N . ILE A 1 117 ? -5.326 -10.377 -0.693 1.00 89.44 117 ILE A N 1
ATOM 931 C CA . ILE A 1 117 ? -6.158 -10.336 0.503 1.00 89.44 117 ILE A CA 1
ATOM 932 C C . ILE A 1 117 ? -7.606 -10.377 0.034 1.00 89.44 117 ILE A C 1
ATOM 934 O O . ILE A 1 117 ? -8.096 -9.444 -0.602 1.00 89.44 117 ILE A O 1
ATOM 938 N N . GLU A 1 118 ? -8.301 -11.457 0.377 1.00 89.38 118 GLU A N 1
ATOM 939 C CA . GLU A 1 118 ? -9.740 -11.542 0.155 1.00 89.38 118 GLU A CA 1
ATOM 940 C C . GLU A 1 118 ? -10.444 -10.430 0.941 1.00 89.38 118 GLU A C 1
ATOM 942 O O . GLU A 1 118 ? -10.184 -10.238 2.129 1.00 89.38 118 GLU A O 1
ATOM 947 N N . VAL A 1 119 ? -11.361 -9.709 0.296 1.00 89.62 119 VAL A N 1
ATOM 948 C CA . VAL A 1 119 ? -12.034 -8.539 0.891 1.00 89.62 119 VAL A CA 1
ATOM 949 C C . VAL A 1 119 ? -12.742 -8.880 2.208 1.00 89.62 119 VAL A C 1
ATOM 951 O O . VAL A 1 119 ? -12.715 -8.082 3.142 1.00 89.62 119 VAL A O 1
ATOM 954 N N . ASP A 1 120 ? -13.297 -10.089 2.328 1.00 90.62 120 ASP A N 1
ATOM 955 C CA . ASP A 1 120 ? -13.957 -10.576 3.550 1.00 90.62 120 ASP A CA 1
ATOM 956 C C . ASP A 1 120 ? -12.996 -10.752 4.745 1.00 90.62 120 ASP A C 1
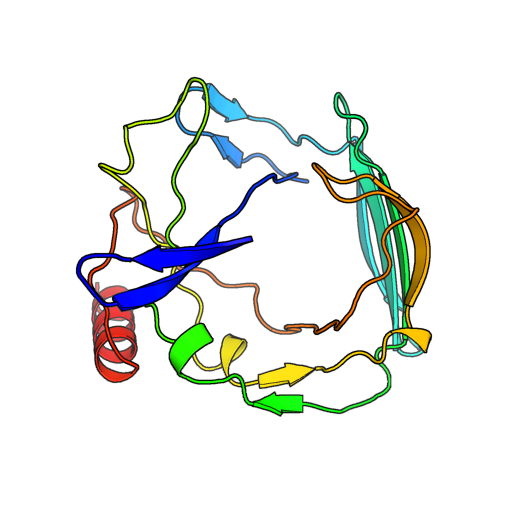ATOM 958 O O . ASP A 1 120 ? -13.438 -10.960 5.874 1.00 90.62 120 ASP A O 1
ATOM 962 N N . GLN A 1 121 ? -11.682 -10.679 4.517 1.00 91.38 121 GLN A N 1
ATOM 963 C CA . GLN A 1 121 ? -10.650 -10.717 5.557 1.00 91.38 121 GLN A CA 1
ATOM 964 C C . GLN A 1 121 ? -10.283 -9.327 6.093 1.00 91.38 121 GLN A C 1
ATOM 966 O O . GLN A 1 121 ? -9.428 -9.233 6.976 1.00 91.38 121 GLN A O 1
ATOM 971 N N . ILE A 1 122 ? -10.902 -8.263 5.570 1.00 91.94 122 ILE A N 1
ATOM 972 C CA . ILE A 1 122 ? -10.654 -6.871 5.950 1.00 91.94 122 ILE A CA 1
ATOM 973 C C . ILE A 1 122 ? -11.814 -6.380 6.819 1.00 91.94 122 ILE A C 1
ATOM 975 O O . ILE A 1 122 ? -12.914 -6.105 6.340 1.00 91.94 122 ILE A O 1
ATOM 979 N N . GLU A 1 123 ? -11.559 -6.224 8.113 1.00 93.44 123 GLU A N 1
ATOM 980 C CA . GLU A 1 123 ? -12.458 -5.537 9.035 1.00 93.44 123 GLU A CA 1
ATOM 981 C C . GLU A 1 123 ? -12.161 -4.035 8.985 1.00 93.44 123 GLU A C 1
ATOM 983 O O . GLU A 1 123 ? -11.142 -3.578 9.502 1.00 93.44 123 GLU A O 1
ATOM 988 N N . ILE A 1 124 ? -13.054 -3.269 8.355 1.00 92.88 124 ILE A N 1
ATOM 989 C CA . ILE A 1 124 ? -12.984 -1.805 8.296 1.00 92.88 124 ILE A CA 1
ATOM 990 C C . ILE A 1 124 ? -13.836 -1.233 9.431 1.00 92.88 124 ILE A C 1
ATOM 992 O O . ILE A 1 124 ? -15.062 -1.344 9.395 1.00 92.88 124 ILE A O 1
ATOM 996 N N . ARG A 1 125 ? -13.203 -0.614 10.431 1.00 93.62 125 ARG A N 1
ATOM 997 C CA . ARG A 1 125 ? -13.904 0.093 11.519 1.00 93.62 125 ARG A CA 1
ATOM 998 C C . ARG A 1 125 ? -14.053 1.572 11.224 1.00 93.62 125 ARG A C 1
ATOM 1000 O O . ARG A 1 125 ? -15.114 2.135 11.465 1.00 93.62 125 ARG A O 1
ATOM 1007 N N . GLN A 1 126 ? -12.998 2.161 10.674 1.00 93.19 126 GLN A N 1
ATOM 1008 C CA . GLN A 1 126 ? -13.001 3.507 10.130 1.00 93.19 126 GLN A CA 1
ATOM 1009 C C . GLN A 1 126 ? -12.086 3.547 8.910 1.00 93.19 126 GLN A C 1
ATOM 1011 O O . GLN A 1 126 ? -11.002 2.963 8.916 1.00 93.19 126 GLN A O 1
ATOM 1016 N N . LEU A 1 127 ? -12.522 4.242 7.871 1.00 92.75 127 LEU A N 1
ATOM 1017 C CA . LEU A 1 127 ? -11.728 4.501 6.683 1.00 92.75 127 LEU A CA 1
ATOM 1018 C C . LEU A 1 127 ? -12.141 5.853 6.128 1.00 92.75 127 LEU A C 1
ATOM 1020 O O . LEU A 1 127 ? -13.142 5.935 5.436 1.00 92.75 127 LEU A O 1
ATOM 1024 N N . ASP A 1 128 ? -11.387 6.891 6.447 1.00 93.31 128 ASP A N 1
ATOM 1025 C CA . ASP A 1 128 ? -11.465 8.210 5.834 1.00 93.31 128 ASP A CA 1
ATOM 1026 C C . ASP A 1 128 ? -10.031 8.600 5.471 1.00 93.31 128 ASP A C 1
ATOM 1028 O O . ASP A 1 128 ? -9.188 8.773 6.348 1.00 93.31 128 ASP A O 1
ATOM 1032 N N . PHE A 1 129 ? -9.719 8.635 4.177 1.00 89.50 129 PHE A N 1
ATOM 1033 C CA . PHE A 1 129 ? -8.382 8.946 3.670 1.00 89.50 129 PHE A CA 1
ATOM 1034 C C . PHE A 1 129 ? -8.498 9.548 2.270 1.00 89.50 129 PHE A C 1
ATOM 1036 O O . PHE A 1 129 ? -8.870 8.855 1.314 1.00 89.50 129 PHE A O 1
ATOM 1043 N N . GLY A 1 130 ? -8.206 10.841 2.139 1.00 86.00 130 GLY A N 1
ATOM 1044 C CA . GLY A 1 130 ? -8.434 11.588 0.905 1.00 86.00 130 GLY A CA 1
ATOM 1045 C C . GLY A 1 130 ? -9.870 11.435 0.397 1.00 86.00 130 GLY A C 1
ATOM 1046 O O . GLY A 1 130 ? -10.831 11.809 1.067 1.00 86.00 130 GLY A O 1
ATOM 1047 N N . PHE A 1 131 ? -10.036 10.861 -0.798 1.00 84.19 131 PHE A N 1
ATOM 1048 C CA . PHE A 1 131 ? -11.361 10.605 -1.380 1.00 84.19 131 PHE A CA 1
ATOM 1049 C C . PHE A 1 131 ? -12.014 9.296 -0.903 1.00 84.19 131 PHE A C 1
ATOM 1051 O O . PHE A 1 131 ? -13.188 9.061 -1.200 1.00 84.19 131 PHE A O 1
ATOM 1058 N N . ILE A 1 132 ? -11.270 8.425 -0.218 1.00 87.38 132 ILE A N 1
ATOM 1059 C CA . ILE A 1 132 ? -11.762 7.137 0.273 1.00 87.38 132 ILE A CA 1
ATOM 1060 C C . ILE A 1 132 ? -12.511 7.378 1.580 1.00 87.38 132 ILE A C 1
ATOM 1062 O O . ILE A 1 132 ? -12.000 8.044 2.475 1.00 87.38 132 ILE A O 1
ATOM 1066 N N . ASN A 1 133 ? -13.718 6.825 1.691 1.00 88.38 133 ASN A N 1
ATOM 1067 C CA . ASN A 1 133 ? -14.519 6.900 2.909 1.00 88.38 133 ASN A CA 1
ATOM 1068 C C . ASN A 1 133 ? -15.139 5.538 3.263 1.00 88.38 133 ASN A C 1
ATOM 1070 O O . ASN A 1 133 ? -15.165 4.615 2.444 1.00 88.38 133 ASN A O 1
ATOM 1074 N N . SER A 1 134 ? -15.714 5.440 4.462 1.00 82.75 134 SER A N 1
ATOM 1075 C CA . SER A 1 134 ? -16.204 4.177 5.037 1.00 82.75 134 SER A CA 1
ATOM 1076 C C . SER A 1 134 ? -17.414 3.577 4.300 1.00 82.75 134 SER A C 1
ATOM 1078 O O . SER A 1 134 ? -17.808 2.444 4.569 1.00 82.75 134 SER A O 1
ATOM 1080 N N . GLN A 1 135 ? -18.028 4.316 3.368 1.00 85.25 135 GLN A N 1
ATOM 1081 C CA . GLN A 1 135 ? -19.114 3.808 2.522 1.00 85.25 135 GLN A CA 1
ATOM 1082 C C . GLN A 1 135 ? -18.588 3.058 1.292 1.00 85.25 135 GLN A C 1
ATOM 1084 O O . GLN A 1 135 ? -19.338 2.322 0.646 1.00 85.25 135 GLN A O 1
ATOM 1089 N N . MET A 1 136 ? -17.312 3.245 0.950 1.00 87.31 136 MET A N 1
ATOM 1090 C CA . MET A 1 136 ? -16.666 2.541 -0.147 1.00 87.31 136 MET A CA 1
ATOM 1091 C C . MET A 1 136 ? -16.269 1.135 0.297 1.00 87.31 136 MET A C 1
ATOM 1093 O O . MET A 1 136 ? -15.782 0.927 1.405 1.00 87.31 136 MET A O 1
ATOM 1097 N N . LYS A 1 137 ? -16.454 0.156 -0.591 1.00 81.69 137 LYS A N 1
ATOM 1098 C CA . LYS A 1 137 ? -15.964 -1.208 -0.381 1.00 81.69 137 LYS A CA 1
ATOM 1099 C C . LYS A 1 137 ? -14.789 -1.474 -1.312 1.00 81.69 137 LYS A C 1
ATOM 1101 O O . LYS A 1 137 ? -14.912 -1.170 -2.502 1.00 81.69 137 LYS A O 1
ATOM 1106 N N . PRO A 1 138 ? -13.678 -2.038 -0.809 1.00 85.31 138 PRO A N 1
ATOM 1107 C CA . PRO A 1 138 ? -12.589 -2.444 -1.678 1.00 85.31 138 PRO A CA 1
ATOM 1108 C C . PRO A 1 138 ? -13.093 -3.523 -2.638 1.00 85.31 138 PRO A C 1
ATOM 1110 O O . PRO A 1 138 ? -13.841 -4.421 -2.252 1.00 85.31 138 PRO A O 1
ATOM 1113 N N . PHE A 1 139 ? -12.709 -3.398 -3.904 1.00 85.06 139 PHE A N 1
ATOM 1114 C CA . PHE A 1 139 ? -12.964 -4.424 -4.914 1.00 85.06 139 PHE A CA 1
ATOM 1115 C C . PHE A 1 139 ? -11.927 -5.550 -4.828 1.00 85.06 139 PHE A C 1
ATOM 1117 O O . PHE A 1 139 ? -12.265 -6.717 -4.979 1.00 85.06 139 PHE A O 1
ATOM 1124 N N . GLU A 1 140 ? -10.677 -5.183 -4.554 1.00 83.56 140 GLU A N 1
ATOM 1125 C CA . GLU A 1 140 ? -9.525 -6.072 -4.444 1.00 83.56 140 GLU A CA 1
ATOM 1126 C C . GLU A 1 140 ? -8.537 -5.454 -3.447 1.00 83.56 140 GLU A C 1
ATOM 1128 O O . GLU A 1 140 ? -8.483 -4.226 -3.306 1.00 83.56 140 GLU A O 1
ATOM 1133 N N . ALA A 1 141 ? -7.769 -6.289 -2.751 1.00 86.00 141 ALA A N 1
ATOM 1134 C CA . ALA A 1 141 ? -6.727 -5.848 -1.837 1.00 86.00 141 ALA A CA 1
ATOM 1135 C C . ALA A 1 141 ? -5.485 -6.727 -1.973 1.00 86.00 141 ALA A C 1
ATOM 1137 O O . ALA A 1 141 ? -5.565 -7.939 -2.176 1.00 86.00 141 ALA A O 1
ATOM 1138 N N . CYS A 1 142 ? -4.315 -6.110 -1.843 1.00 84.62 142 CYS A N 1
ATOM 1139 C CA . CYS A 1 142 ? -3.053 -6.826 -1.839 1.00 84.62 142 CYS A CA 1
ATOM 1140 C C . CYS A 1 142 ? -2.048 -6.169 -0.890 1.00 84.62 142 CYS A C 1
ATOM 1142 O O . CYS A 1 142 ? -2.150 -4.981 -0.584 1.00 84.62 142 CYS A O 1
ATOM 1144 N N . CYS A 1 143 ? -1.092 -6.958 -0.412 1.00 80.88 143 CYS A N 1
ATOM 1145 C CA . CYS A 1 143 ? 0.001 -6.507 0.438 1.00 80.88 143 CYS A CA 1
ATOM 1146 C C . CYS A 1 143 ? 1.344 -6.820 -0.226 1.00 80.88 143 CYS A C 1
ATOM 1148 O O . CYS A 1 143 ? 1.557 -7.930 -0.721 1.00 80.88 143 CYS A O 1
ATOM 1150 N N . PHE A 1 144 ? 2.252 -5.846 -0.200 1.00 78.81 144 PHE A N 1
ATOM 1151 C CA . PHE A 1 144 ? 3.648 -5.998 -0.599 1.00 78.81 144 PHE A CA 1
ATOM 1152 C C . PHE A 1 144 ? 4.508 -6.035 0.667 1.00 78.81 144 PHE A C 1
ATOM 1154 O O . PHE A 1 144 ? 4.975 -4.992 1.119 1.00 78.81 144 PHE A O 1
ATOM 1161 N N . PRO A 1 145 ? 4.707 -7.213 1.282 1.00 65.94 145 PRO A N 1
ATOM 1162 C CA . PRO A 1 145 ? 5.315 -7.310 2.609 1.00 65.94 145 PRO A CA 1
ATOM 1163 C C . PRO A 1 145 ? 6.786 -6.878 2.641 1.00 65.94 145 PRO A C 1
ATOM 1165 O O . PRO A 1 145 ? 7.323 -6.639 3.718 1.00 65.94 145 PRO A O 1
ATOM 1168 N N . PHE A 1 146 ? 7.433 -6.796 1.476 1.00 66.31 146 PHE A N 1
ATOM 1169 C CA . PHE A 1 146 ? 8.846 -6.454 1.348 1.00 66.31 146 PHE A CA 1
ATOM 1170 C C . PHE A 1 146 ? 9.090 -5.060 0.770 1.00 66.31 146 PHE A C 1
ATOM 1172 O O . PHE A 1 146 ? 10.236 -4.640 0.774 1.00 66.31 146 PHE A O 1
ATOM 1179 N N . ALA A 1 147 ? 8.060 -4.337 0.313 1.00 62.84 147 ALA A N 1
ATOM 1180 C CA . ALA A 1 147 ? 8.220 -3.024 -0.311 1.00 62.84 147 ALA A CA 1
ATOM 1181 C C . ALA A 1 147 ? 8.499 -1.942 0.749 1.00 62.84 147 ALA A C 1
ATOM 1183 O O . ALA A 1 147 ? 7.609 -1.201 1.161 1.00 62.84 147 ALA A O 1
ATOM 1184 N N . GLN A 1 148 ? 9.741 -1.880 1.227 1.00 55.34 148 GLN A N 1
ATOM 1185 C CA . GLN A 1 148 ? 10.227 -0.836 2.137 1.00 55.34 148 GLN A CA 1
ATOM 1186 C C . GLN A 1 148 ? 11.370 -0.019 1.536 1.00 55.34 148 GLN A C 1
ATOM 1188 O O . GLN A 1 148 ? 11.660 1.066 2.043 1.00 55.34 148 GLN A O 1
ATOM 1193 N N . HIS A 1 149 ? 12.000 -0.495 0.462 1.00 56.34 149 HIS A N 1
ATOM 1194 C CA . HIS A 1 149 ? 13.165 0.155 -0.114 1.00 56.34 149 HIS A CA 1
ATOM 1195 C C . HIS A 1 149 ? 12.795 0.793 -1.449 1.00 56.34 149 HIS A C 1
ATOM 1197 O O . HIS A 1 149 ? 12.556 0.117 -2.447 1.00 56.34 149 HIS A O 1
ATOM 1203 N N . TYR A 1 150 ? 12.774 2.123 -1.467 1.00 60.25 150 TYR A N 1
ATOM 1204 C CA . TYR A 1 150 ? 12.794 2.880 -2.708 1.00 60.25 150 TYR A CA 1
ATOM 1205 C C . TYR A 1 150 ? 14.116 3.638 -2.812 1.00 60.25 150 TYR A C 1
ATOM 1207 O O . TYR A 1 150 ? 14.588 4.260 -1.860 1.00 60.25 150 TYR A O 1
ATOM 1215 N N . MET A 1 151 ? 14.731 3.579 -3.986 1.00 58.38 151 MET A N 1
ATOM 1216 C CA . MET A 1 151 ? 15.891 4.381 -4.336 1.00 58.38 151 MET A CA 1
ATOM 1217 C C . MET A 1 151 ? 15.402 5.674 -4.979 1.00 58.38 151 MET A C 1
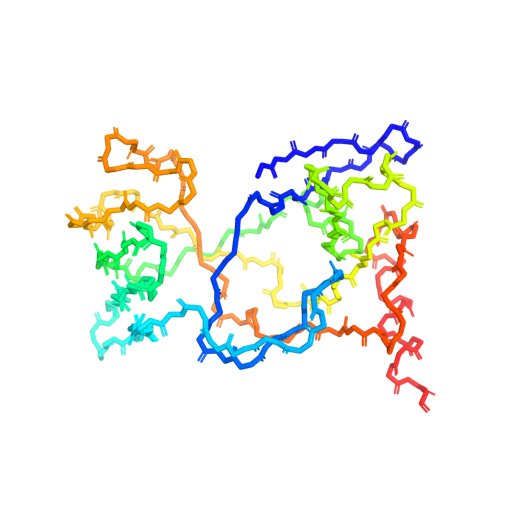ATOM 1219 O O . MET A 1 151 ? 14.623 5.658 -5.928 1.00 58.38 151 MET A O 1
ATOM 1223 N N . THR A 1 152 ? 15.858 6.806 -4.463 1.00 57.12 152 THR A N 1
ATOM 1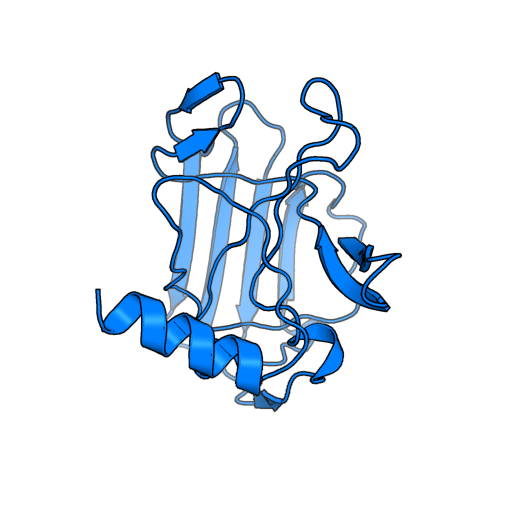224 C CA . THR A 1 152 ? 15.598 8.117 -5.058 1.00 57.12 152 THR A CA 1
ATOM 1225 C C . THR A 1 152 ? 16.916 8.848 -5.263 1.00 57.12 152 THR A C 1
ATOM 1227 O O . THR A 1 152 ? 17.879 8.644 -4.518 1.00 57.12 152 THR A O 1
ATOM 1230 N N . THR A 1 153 ? 16.989 9.668 -6.305 1.00 54.50 153 THR A N 1
ATOM 1231 C CA . THR A 1 153 ? 18.135 10.537 -6.564 1.00 54.50 153 THR A CA 1
ATOM 1232 C C . THR A 1 153 ? 18.003 11.837 -5.773 1.00 54.50 153 THR A C 1
ATOM 1234 O O . THR A 1 153 ? 16.904 12.296 -5.484 1.00 54.50 153 THR A O 1
ATOM 1237 N N . ILE A 1 154 ? 19.137 12.471 -5.450 1.00 49.47 154 ILE A N 1
ATOM 1238 C CA . ILE A 1 154 ? 19.188 13.749 -4.703 1.00 49.47 154 ILE A CA 1
ATOM 1239 C C . ILE A 1 154 ? 18.331 14.832 -5.386 1.00 49.47 154 ILE A C 1
ATOM 1241 O O . ILE A 1 154 ? 17.757 15.691 -4.722 1.00 49.47 154 ILE A O 1
ATOM 1245 N N . PHE A 1 155 ? 18.231 14.761 -6.717 1.00 55.22 155 PHE A N 1
ATOM 1246 C CA . PHE A 1 155 ? 17.304 15.549 -7.515 1.00 55.22 155 PHE A CA 1
ATOM 1247 C C . PHE A 1 155 ? 16.223 14.627 -8.068 1.00 55.22 155 PHE A C 1
ATOM 1249 O O . PHE A 1 155 ? 16.565 13.718 -8.832 1.00 55.22 155 PHE A O 1
ATOM 1256 N N . PRO A 1 156 ? 14.954 14.834 -7.696 1.00 55.75 156 PRO A N 1
ATOM 1257 C CA . PRO A 1 156 ? 13.857 14.052 -8.229 1.00 55.75 156 PRO A CA 1
ATOM 1258 C C . PRO A 1 156 ? 13.760 14.309 -9.741 1.00 55.75 156 PRO A C 1
ATOM 1260 O O . PRO A 1 156 ? 13.606 15.452 -10.155 1.00 55.75 156 PRO A O 1
ATOM 1263 N N . GLN A 1 157 ? 13.922 13.276 -10.569 1.00 59.03 157 GLN A N 1
ATOM 1264 C CA . GLN A 1 157 ? 13.777 13.377 -12.025 1.00 59.03 157 GLN A CA 1
ATOM 1265 C C . GLN A 1 157 ? 12.922 12.228 -12.536 1.00 59.03 157 GLN A C 1
ATOM 1267 O O . GLN A 1 157 ? 13.022 11.100 -12.047 1.00 59.03 157 GLN A O 1
ATOM 1272 N N . GLY A 1 158 ? 12.095 12.508 -13.537 1.00 61.56 158 GLY A N 1
ATOM 1273 C CA . GLY A 1 158 ? 11.324 11.485 -14.226 1.00 61.56 158 GLY A CA 1
ATOM 1274 C C . GLY A 1 158 ? 12.233 10.472 -14.921 1.00 61.56 158 GLY A C 1
ATOM 1275 O O . GLY A 1 158 ? 13.390 10.745 -15.261 1.00 61.56 158 GLY A O 1
ATOM 1276 N N . HIS A 1 159 ? 11.710 9.272 -15.153 1.00 65.38 159 HIS A N 1
ATOM 1277 C CA . HIS A 1 159 ? 12.435 8.211 -15.845 1.00 65.38 159 HIS A CA 1
ATOM 1278 C C . HIS A 1 159 ? 11.670 7.753 -17.085 1.00 65.38 159 HIS A C 1
ATOM 1280 O O . HIS A 1 159 ? 10.446 7.687 -17.098 1.00 65.38 159 HIS A O 1
ATOM 1286 N N . LEU A 1 160 ? 12.406 7.419 -18.147 1.00 66.69 160 LEU A N 1
ATOM 1287 C CA . LEU A 1 160 ? 11.844 6.920 -19.408 1.00 66.69 160 LEU A CA 1
ATOM 1288 C C . LEU A 1 160 ? 11.890 5.388 -19.505 1.00 66.69 160 LEU A C 1
ATOM 1290 O O . LEU A 1 160 ? 11.877 4.869 -20.617 1.00 66.69 160 LEU A O 1
ATOM 1294 N N . MET A 1 161 ? 11.993 4.682 -18.374 1.00 71.00 161 MET A N 1
ATOM 1295 C CA . MET A 1 161 ? 12.096 3.219 -18.327 1.00 71.00 161 MET A CA 1
ATOM 1296 C C . MET A 1 161 ? 10.818 2.570 -18.867 1.00 71.00 161 MET A C 1
ATOM 1298 O O . MET A 1 161 ? 9.718 2.904 -18.425 1.00 71.00 161 MET A O 1
ATOM 1302 N N . LYS A 1 162 ? 10.963 1.643 -19.816 1.00 67.81 162 LYS A N 1
ATOM 1303 C CA . LYS A 1 162 ? 9.847 1.067 -20.587 1.00 67.81 162 LYS A CA 1
ATOM 1304 C C . LYS A 1 162 ? 9.640 -0.415 -20.363 1.00 67.81 162 LYS A C 1
ATOM 1306 O O . LYS A 1 162 ? 8.596 -0.922 -20.766 1.00 67.81 162 LYS A O 1
ATOM 1311 N N . ASP A 1 163 ? 10.635 -1.100 -19.810 1.00 67.25 163 ASP A N 1
ATOM 1312 C CA . ASP A 1 163 ? 10.616 -2.535 -19.565 1.00 67.25 163 ASP A CA 1
ATOM 1313 C C . ASP A 1 163 ? 11.481 -2.944 -18.363 1.00 67.25 163 ASP A C 1
ATOM 1315 O O . ASP A 1 163 ? 12.134 -2.129 -17.709 1.00 67.25 163 ASP A O 1
ATOM 1319 N N . GLU A 1 164 ? 11.427 -4.234 -18.041 1.00 70.38 164 GLU A N 1
ATOM 1320 C CA . GLU A 1 164 ? 12.203 -4.847 -16.966 1.00 70.38 164 GLU A CA 1
ATOM 1321 C C . GLU A 1 164 ? 13.726 -4.724 -17.203 1.00 70.38 164 GLU A C 1
ATOM 1323 O O . GLU A 1 164 ? 14.483 -4.580 -16.243 1.00 70.38 164 GLU A O 1
ATOM 1328 N N . ASN A 1 165 ? 14.192 -4.704 -18.459 1.00 77.44 165 ASN A N 1
ATOM 1329 C CA . ASN A 1 165 ? 15.617 -4.541 -18.760 1.00 77.44 165 ASN A CA 1
ATOM 1330 C C . ASN A 1 165 ? 16.083 -3.116 -18.457 1.00 77.44 165 ASN A C 1
ATOM 1332 O O . ASN A 1 165 ? 17.154 -2.944 -17.873 1.00 77.44 165 ASN A O 1
ATOM 1336 N N . ASP A 1 166 ? 15.273 -2.111 -18.808 1.00 75.69 166 ASP A N 1
ATOM 1337 C CA . ASP A 1 166 ? 15.538 -0.712 -18.461 1.00 75.69 166 ASP A CA 1
ATOM 1338 C C . ASP A 1 166 ? 15.647 -0.537 -16.934 1.00 75.69 166 ASP A C 1
ATOM 1340 O O . ASP A 1 166 ? 16.544 0.158 -16.451 1.00 75.69 166 ASP A O 1
ATOM 1344 N N . LEU A 1 167 ? 14.784 -1.216 -16.165 1.00 73.81 167 LEU A N 1
ATOM 1345 C CA . LEU A 1 167 ? 14.827 -1.199 -14.700 1.00 73.81 167 LEU A CA 1
ATOM 1346 C C . LEU A 1 167 ? 16.108 -1.843 -14.149 1.00 73.81 167 LEU A C 1
ATOM 1348 O O . LEU A 1 167 ? 16.800 -1.225 -13.338 1.00 73.81 167 LEU A O 1
ATOM 1352 N N . TYR A 1 168 ? 16.472 -3.049 -14.601 1.00 76.69 168 TYR A N 1
ATOM 1353 C CA . TYR A 1 168 ? 17.710 -3.705 -14.155 1.00 76.69 168 TYR A CA 1
ATOM 1354 C C . TYR A 1 168 ? 18.966 -2.908 -14.521 1.00 76.69 168 TYR A C 1
ATOM 1356 O O . TYR A 1 168 ? 19.911 -2.846 -13.726 1.00 76.69 168 TYR A O 1
ATOM 1364 N N . ALA A 1 169 ? 18.979 -2.272 -15.696 1.00 79.56 169 ALA A N 1
ATOM 1365 C CA . ALA A 1 169 ? 20.055 -1.377 -16.098 1.00 79.56 169 ALA A CA 1
ATOM 1366 C C . ALA A 1 169 ? 20.156 -0.188 -15.133 1.00 79.56 169 ALA A C 1
ATOM 1368 O O . ALA A 1 169 ? 21.247 0.112 -14.644 1.00 79.56 169 ALA A O 1
ATOM 1369 N N . LYS A 1 170 ? 19.022 0.432 -14.776 1.00 75.50 170 LYS A N 1
ATOM 1370 C CA . LYS A 1 170 ? 19.007 1.594 -13.881 1.00 75.50 170 LYS A CA 1
ATOM 1371 C C . LYS A 1 170 ? 19.439 1.268 -12.453 1.00 75.50 170 LYS A C 1
ATOM 1373 O O . LYS A 1 170 ? 20.191 2.031 -11.853 1.00 75.50 170 LYS A O 1
ATOM 1378 N N . ILE A 1 171 ? 19.018 0.121 -11.925 1.00 73.94 171 ILE A N 1
ATOM 1379 C CA . ILE A 1 171 ? 19.459 -0.366 -10.609 1.00 73.94 171 ILE A CA 1
ATOM 1380 C C . ILE A 1 171 ? 20.970 -0.612 -10.619 1.00 73.94 171 ILE A C 1
ATOM 1382 O O . ILE A 1 171 ? 21.671 -0.193 -9.703 1.00 73.94 171 ILE A O 1
ATOM 1386 N N . SER A 1 172 ? 21.488 -1.220 -11.689 1.00 79.00 172 SER A N 1
ATOM 1387 C CA . SER A 1 172 ? 22.927 -1.456 -11.843 1.00 79.00 172 SER A CA 1
ATOM 1388 C C . SER A 1 172 ? 23.727 -0.151 -11.916 1.00 79.00 172 SER A C 1
ATOM 1390 O O . SER A 1 172 ? 24.824 -0.090 -11.371 1.00 79.00 172 SER A O 1
ATOM 1392 N N . GLU A 1 173 ? 23.205 0.900 -12.556 1.00 79.25 173 GLU A N 1
ATOM 1393 C CA . GLU A 1 173 ? 23.838 2.227 -12.545 1.00 79.25 173 GLU A CA 1
ATOM 1394 C C . GLU A 1 173 ? 23.926 2.811 -11.133 1.00 79.25 173 GLU A C 1
ATOM 1396 O O . GLU A 1 173 ? 24.979 3.315 -10.760 1.00 79.25 173 GLU A O 1
ATOM 1401 N N . ILE A 1 174 ? 22.844 2.737 -10.352 1.00 72.12 174 ILE A N 1
ATOM 1402 C CA . ILE A 1 174 ? 22.775 3.308 -8.997 1.00 72.12 174 ILE A CA 1
ATOM 1403 C C . ILE A 1 174 ? 23.707 2.567 -8.032 1.00 72.12 174 ILE A C 1
ATOM 1405 O O . ILE A 1 174 ? 24.384 3.200 -7.231 1.00 72.12 174 ILE A O 1
ATOM 1409 N N . VAL A 1 175 ? 23.772 1.236 -8.120 1.00 70.19 175 VAL A N 1
ATOM 1410 C CA . VAL A 1 175 ? 24.600 0.403 -7.229 1.00 70.19 175 VAL A CA 1
ATOM 1411 C C . VAL A 1 175 ? 26.104 0.546 -7.512 1.00 70.19 175 VAL A C 1
ATOM 1413 O O . VAL A 1 175 ? 26.916 0.295 -6.626 1.00 70.19 175 VAL A O 1
ATOM 1416 N N . ASN A 1 176 ? 26.487 0.934 -8.733 1.00 63.72 176 ASN A N 1
ATOM 1417 C CA . ASN A 1 176 ? 27.890 1.076 -9.145 1.00 63.72 176 ASN A CA 1
ATOM 1418 C C . ASN A 1 176 ? 28.433 2.521 -9.065 1.00 63.72 176 ASN A C 1
ATOM 1420 O O . ASN A 1 176 ? 29.556 2.758 -9.521 1.00 63.72 176 ASN A O 1
ATOM 1424 N N . GLN A 1 177 ? 27.658 3.473 -8.533 1.00 55.56 177 GLN A N 1
ATOM 1425 C CA . GLN A 1 177 ? 28.103 4.841 -8.213 1.00 55.56 177 GLN A CA 1
ATOM 1426 C C . GLN A 1 177 ? 28.654 4.929 -6.789 1.00 55.56 177 GLN A C 1
ATOM 1428 O O . GLN A 1 177 ? 29.633 5.687 -6.606 1.00 55.56 177 GLN A O 1
#

Mean predicted aligned error: 8.86 Å

Nearest PDB structures (foldseek):
  3uvr-assembly1_A  TM=3.775E-01  e=2.818E+00  Homo sapiens
  2baj-assembly1_A  TM=3.832E-01  e=4.105E+00  Homo sapiens
  2ghm-assembly1_A  TM=3.847E-01  e=5.090E+00  Mus musculus
  3ha8-assembly1_A  TM=3.545E-01  e=6.659E+00  Homo sapiens

Organism: NCBI:txid52694

pLDDT: mean 76.27, std 13.36, range [49.47, 96.38]

Secondary structure (DSSP, 8-state):
-EEE-TTT--EEE-------SS-EEETTTEEE--SEEEEEEEE-TTSEEEEEEEESSS--EEEEEEE-----EEEPPHHHH-SSS-EE---GGG--SSS--EE-EE-TTTSSEEEEE-GGGEEEEEEEBTTB-TT---S-EEE-TTTT-EE--SS-------SHHHHHHHHHHHHT-